Protein AF-A0A1J5DJS4-F1 (afdb_monomer_lite)

Sequence (224 aa):
MLKGFVFFIGISRRSFVLLVGFVFFFASNSSPTQAGFGLRKETAKSLHEYWAGMLSRAVWVLQDRQDTQEFDDLARELVRFRRQESELDRTSIRDGDQVEMRNGIDHCREEMEKRSSAILVAISEVHYVGYQIATANFPGRDKATGYRLMKLAAQLAWLWKRNEIDAQRAYTIANYPETLIRSYWNNRLNDLIDFYHRFLYLRGEPVKIIRQIAPATGADSPSR

pLDDT: mean 75.0, std 21.5, range [28.59, 97.62]

Structure (mmCIF, N/CA/C/O backbone):
data_AF-A0A1J5DJS4-F1
#
_entry.id   AF-A0A1J5DJS4-F1
#
loop_
_atom_site.group_PDB
_atom_site.id
_atom_site.type_symbol
_atom_site.label_atom_id
_atom_site.label_alt_id
_atom_site.label_comp_id
_atom_site.label_asym_id
_atom_site.label_entity_id
_atom_site.label_seq_id
_atom_site.pdbx_PDB_ins_code
_atom_site.Cartn_x
_atom_site.Cartn_y
_atom_site.Cartn_z
_atom_site.occupancy
_atom_site.B_iso_or_equiv
_atom_site.auth_seq_id
_atom_site.auth_comp_id
_atom_site.auth_asym_id
_atom_site.auth_atom_id
_atom_site.pdbx_PDB_model_num
ATOM 1 N N . MET A 1 1 ? 10.747 34.124 18.439 1.00 32.06 1 MET A N 1
ATOM 2 C CA . MET A 1 1 ? 9.753 33.234 19.078 1.00 32.06 1 MET A CA 1
ATOM 3 C C . MET A 1 1 ? 8.495 33.216 18.220 1.00 32.06 1 MET A C 1
ATOM 5 O O . MET A 1 1 ? 7.694 34.134 18.321 1.00 32.06 1 MET A O 1
ATOM 9 N N . LEU A 1 2 ? 8.353 32.234 17.327 1.00 28.59 2 LEU A N 1
ATOM 10 C CA . LEU A 1 2 ? 7.154 32.086 16.497 1.00 28.59 2 LEU A CA 1
ATOM 11 C C . LEU A 1 2 ? 6.178 31.163 17.246 1.00 28.59 2 LEU A C 1
ATOM 13 O O . LEU A 1 2 ? 6.427 29.966 17.361 1.00 28.59 2 LEU A O 1
ATOM 17 N N . LYS A 1 3 ? 5.116 31.732 17.827 1.00 33.66 3 LYS A N 1
ATOM 18 C CA . LYS A 1 3 ? 3.987 30.963 18.369 1.00 33.66 3 LYS A CA 1
ATOM 19 C C . LYS A 1 3 ? 3.098 30.533 17.203 1.00 33.66 3 LYS A C 1
ATOM 21 O O . LYS A 1 3 ? 2.778 31.345 16.339 1.00 33.66 3 LYS A O 1
ATOM 26 N N . GLY A 1 4 ? 2.754 29.248 17.185 1.00 33.88 4 GLY A N 1
ATOM 27 C CA . GLY A 1 4 ? 1.968 28.616 16.136 1.00 33.88 4 GLY A CA 1
ATOM 28 C C . GLY A 1 4 ? 0.559 29.189 15.997 1.00 33.88 4 GLY A C 1
ATOM 29 O O . GLY A 1 4 ? -0.096 29.532 16.979 1.00 33.88 4 GLY A O 1
ATOM 30 N N . PHE A 1 5 ? 0.096 29.223 14.753 1.00 31.03 5 PHE A N 1
ATOM 31 C CA . PHE A 1 5 ? -1.305 29.372 14.391 1.00 31.03 5 PHE A CA 1
ATOM 32 C C . PHE A 1 5 ? -1.703 28.110 13.622 1.00 31.03 5 PHE A C 1
ATOM 34 O O . PHE A 1 5 ? -1.395 27.964 12.442 1.00 31.03 5 PHE A O 1
ATOM 41 N N . VAL A 1 6 ? -2.344 27.162 14.307 1.00 35.12 6 VAL A N 1
ATOM 42 C CA . VAL A 1 6 ? -3.031 26.043 13.654 1.00 35.12 6 VAL A CA 1
ATOM 43 C C . VAL A 1 6 ? -4.451 26.518 13.366 1.00 35.12 6 VAL A C 1
ATOM 45 O O . VAL A 1 6 ? -5.266 26.660 14.274 1.00 35.12 6 VAL A O 1
ATOM 48 N N . PHE A 1 7 ? -4.729 26.812 12.097 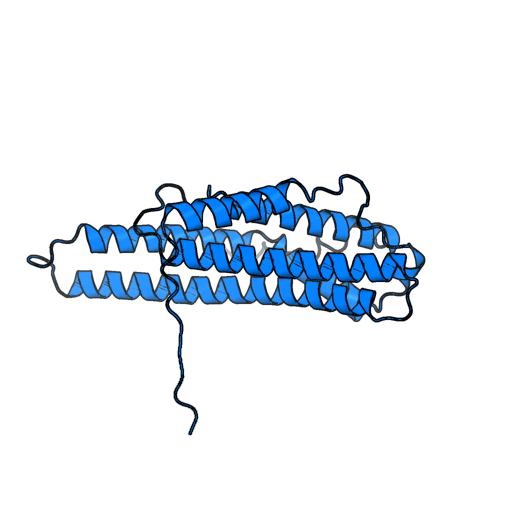1.00 32.31 7 PHE A N 1
ATOM 49 C CA . PHE A 1 7 ? -6.075 27.110 11.617 1.00 32.31 7 PHE A CA 1
ATOM 50 C C . PHE A 1 7 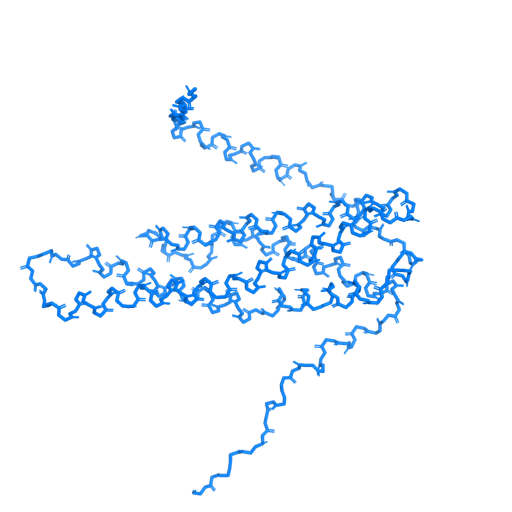? -6.929 25.835 11.668 1.00 32.31 7 PHE A C 1
ATOM 52 O O . PHE A 1 7 ? -6.761 24.926 10.857 1.00 32.31 7 PHE A O 1
ATOM 59 N N . PHE A 1 8 ? -7.880 25.782 12.600 1.00 36.12 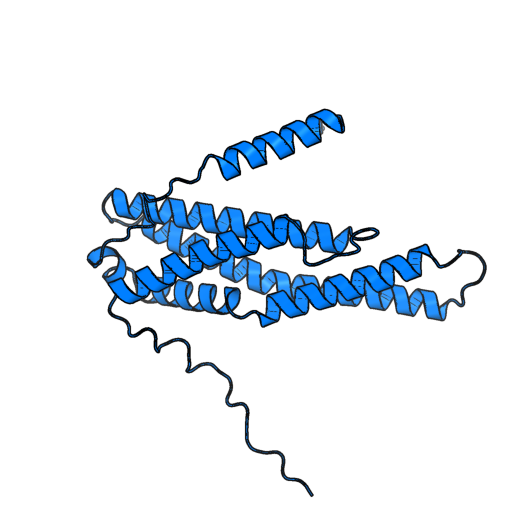8 PHE A N 1
ATOM 60 C CA . PHE A 1 8 ? -9.018 24.869 12.521 1.00 36.12 8 PHE A CA 1
ATOM 61 C C . PHE A 1 8 ? -9.988 25.405 11.464 1.00 36.12 8 PHE A C 1
ATOM 63 O O . PHE A 1 8 ? -10.851 26.229 11.758 1.00 36.12 8 PHE A O 1
ATOM 70 N N . ILE A 1 9 ? -9.848 24.966 10.211 1.00 41.34 9 ILE A N 1
ATOM 71 C CA . ILE A 1 9 ? -10.885 25.219 9.207 1.00 41.34 9 ILE A CA 1
ATOM 72 C C . ILE A 1 9 ? -12.043 24.264 9.504 1.00 41.34 9 ILE A C 1
ATOM 74 O O . ILE A 1 9 ? -11.960 23.059 9.266 1.00 41.34 9 ILE A O 1
ATOM 78 N N . GLY A 1 10 ? -13.131 24.821 10.036 1.00 37.59 10 GLY A N 1
ATOM 79 C CA . GLY A 1 10 ? -14.427 24.162 10.150 1.00 37.59 10 GLY A CA 1
ATOM 80 C C . GLY A 1 10 ? -15.011 23.902 8.765 1.00 37.59 10 GLY A C 1
ATOM 81 O O . GLY A 1 10 ? -15.796 24.690 8.245 1.00 37.59 10 GLY A O 1
ATOM 82 N N . ILE A 1 11 ? -14.613 22.794 8.143 1.00 46.47 11 ILE A N 1
ATOM 83 C CA . ILE A 1 11 ? -15.225 22.325 6.902 1.00 46.47 11 ILE A CA 1
ATOM 84 C C . ILE A 1 11 ? -16.618 21.800 7.263 1.00 46.47 11 ILE A C 1
ATOM 86 O O . ILE A 1 11 ? -16.759 20.808 7.976 1.00 46.47 11 ILE A O 1
ATOM 90 N N . SER A 1 12 ? -17.662 22.480 6.784 1.00 51.25 12 SER A N 1
ATOM 91 C CA . SER A 1 12 ? -19.042 22.027 6.969 1.00 51.25 12 SER A CA 1
ATOM 92 C C . SER A 1 12 ? -19.225 20.605 6.416 1.00 51.25 12 SER A C 1
ATOM 94 O O . SER A 1 12 ? -18.580 20.222 5.437 1.00 51.25 12 SER A O 1
ATOM 96 N N . ARG A 1 13 ? -20.144 19.816 6.990 1.00 49.22 13 ARG A N 1
ATOM 97 C CA . ARG A 1 13 ? -20.436 18.438 6.537 1.00 49.22 13 ARG A CA 1
ATOM 98 C C . ARG A 1 13 ? -20.733 18.376 5.025 1.00 49.22 13 ARG A C 1
ATOM 100 O O . ARG A 1 13 ? -20.356 17.415 4.366 1.00 49.22 13 ARG A O 1
ATOM 107 N N . ARG A 1 14 ? -21.328 19.437 4.461 1.00 44.25 14 ARG A N 1
ATOM 108 C CA . ARG A 1 14 ? -21.591 19.598 3.018 1.00 44.25 14 ARG A CA 1
ATOM 109 C C . ARG A 1 14 ? -20.325 19.899 2.210 1.00 44.25 14 ARG A C 1
ATOM 111 O O . ARG A 1 14 ? -20.141 19.323 1.145 1.00 44.25 14 ARG A O 1
ATOM 118 N N . SER A 1 15 ? -19.431 20.737 2.730 1.00 45.38 15 SER A N 1
ATOM 119 C CA . SER A 1 15 ? -18.134 21.042 2.109 1.00 45.38 15 SER A CA 1
ATOM 120 C C . SER A 1 15 ? -17.192 19.834 2.121 1.00 45.38 15 SER A C 1
ATOM 122 O O . SER A 1 15 ? -16.445 19.643 1.169 1.00 45.38 15 SER A O 1
ATOM 124 N N . PHE A 1 16 ? -17.266 18.979 3.148 1.00 56.00 16 PHE A N 1
ATOM 125 C CA . PHE A 1 16 ? -16.517 17.721 3.201 1.00 56.00 16 PHE A CA 1
ATOM 126 C C . PHE A 1 16 ? -17.056 16.702 2.191 1.00 56.00 16 PHE A C 1
ATOM 128 O O . PHE A 1 16 ? -16.272 16.088 1.481 1.00 56.00 16 PHE A O 1
ATOM 135 N N . VAL A 1 17 ? -18.381 16.565 2.061 1.00 51.91 17 VAL A N 1
ATOM 136 C CA . VAL A 1 17 ? -18.997 15.696 1.040 1.00 51.91 17 VAL A CA 1
ATOM 137 C C . VAL A 1 17 ? -18.686 16.187 -0.374 1.00 51.91 17 VAL A C 1
ATOM 139 O O . VAL A 1 17 ? -18.397 15.369 -1.239 1.00 51.91 17 VAL A O 1
ATOM 142 N N . LEU A 1 18 ? -18.670 17.503 -0.608 1.00 47.94 18 LEU A N 1
ATOM 143 C CA . LEU A 1 18 ? -18.247 18.072 -1.889 1.00 47.94 18 LEU A CA 1
ATOM 144 C C . LEU A 1 18 ? -16.756 17.852 -2.151 1.00 47.94 18 LEU A C 1
ATOM 146 O O . LEU A 1 18 ? -16.403 17.499 -3.265 1.00 47.94 18 LEU A O 1
ATOM 150 N N . LEU A 1 19 ? -15.888 17.987 -1.145 1.00 52.19 19 LEU A N 1
ATOM 151 C CA . LEU A 1 19 ? -14.455 17.717 -1.285 1.00 52.19 19 LEU A CA 1
ATOM 152 C C . LEU A 1 19 ? -14.189 16.231 -1.569 1.00 52.19 19 LEU A C 1
ATOM 154 O O . LEU A 1 19 ? -13.441 15.900 -2.480 1.00 52.19 19 LEU A O 1
ATOM 158 N N . VAL A 1 20 ? -14.839 15.335 -0.825 1.00 53.84 20 VAL A N 1
ATOM 159 C CA . VAL A 1 20 ? -14.753 13.883 -1.018 1.00 53.84 20 VAL A CA 1
ATOM 160 C C . VAL A 1 20 ? -15.331 13.496 -2.379 1.00 53.84 20 VAL A C 1
ATOM 162 O O . VAL A 1 20 ? -14.684 12.768 -3.123 1.00 53.84 20 VAL A O 1
ATOM 165 N N . GLY A 1 21 ? -16.483 14.051 -2.762 1.00 44.47 21 GLY A N 1
ATOM 166 C CA . GLY A 1 21 ? -17.091 13.867 -4.079 1.00 44.47 21 GLY A CA 1
ATOM 167 C C . GLY A 1 21 ? -16.235 14.415 -5.223 1.00 44.47 21 GLY A C 1
ATOM 168 O O . GLY A 1 21 ? -16.148 13.782 -6.266 1.00 44.47 21 GLY A O 1
ATOM 169 N N . PHE A 1 22 ? -15.538 15.535 -5.022 1.00 50.28 22 PHE A N 1
ATOM 170 C CA . PHE A 1 22 ? -14.624 16.130 -6.000 1.00 50.28 22 PHE A CA 1
ATOM 171 C C . PHE A 1 22 ? -13.334 15.309 -6.148 1.00 50.28 22 PHE A C 1
ATOM 173 O O . PHE A 1 22 ? -12.879 15.073 -7.265 1.00 50.28 22 PHE A O 1
ATOM 180 N N . VAL A 1 23 ? -12.786 14.785 -5.045 1.00 54.06 23 VAL A N 1
ATOM 181 C CA . VAL A 1 23 ? -11.665 13.829 -5.067 1.00 54.06 23 VAL A CA 1
ATOM 182 C C . VAL A 1 23 ? -12.083 12.517 -5.737 1.00 54.06 23 VAL A C 1
ATOM 184 O O . VAL A 1 23 ? -11.328 12.003 -6.559 1.00 54.06 23 VAL A O 1
ATOM 187 N N . PHE A 1 24 ? -13.294 12.008 -5.474 1.00 50.44 24 PHE A N 1
ATOM 188 C CA . PHE A 1 24 ? -13.831 10.832 -6.165 1.00 50.44 24 PHE A CA 1
ATOM 189 C C . PHE A 1 24 ? -14.062 11.092 -7.651 1.00 50.44 24 PHE A C 1
ATOM 191 O O . PHE A 1 24 ? -13.652 10.264 -8.452 1.00 50.44 24 PHE A O 1
ATOM 198 N N . PHE A 1 25 ? -14.615 12.247 -8.029 1.00 45.53 25 PHE A N 1
ATOM 199 C CA . PHE A 1 25 ? -14.839 12.630 -9.423 1.00 45.53 25 PHE A CA 1
ATOM 200 C C . PHE A 1 25 ? -13.525 12.739 -10.210 1.00 45.53 25 PHE A C 1
ATOM 202 O O . PHE A 1 25 ? -13.447 12.275 -11.345 1.00 45.53 25 PHE A O 1
ATOM 209 N N . PHE A 1 26 ? -12.458 13.276 -9.609 1.00 45.03 26 PHE A N 1
ATOM 210 C CA . PHE A 1 26 ? -11.126 13.281 -10.226 1.00 45.03 26 PHE A CA 1
ATOM 211 C C . PHE A 1 26 ? -10.445 11.905 -10.201 1.00 45.03 26 PHE A C 1
ATOM 213 O O . PHE A 1 26 ? -9.701 11.581 -11.127 1.00 45.03 26 PHE A O 1
ATOM 220 N N . ALA A 1 27 ? -10.708 11.064 -9.198 1.00 46.16 27 ALA A N 1
ATOM 221 C CA . ALA A 1 27 ? -10.215 9.687 -9.155 1.00 46.16 27 ALA A CA 1
ATOM 222 C C . ALA A 1 27 ? -10.938 8.764 -10.156 1.00 46.16 27 ALA A C 1
ATOM 224 O O . ALA A 1 27 ? -10.322 7.822 -10.651 1.00 46.16 27 ALA A O 1
ATOM 225 N N . SER A 1 28 ? -12.203 9.047 -10.486 1.00 40.34 28 SER A N 1
ATOM 226 C CA . SER A 1 28 ? -13.007 8.306 -11.464 1.00 40.34 28 SER A CA 1
ATOM 227 C C . SER A 1 28 ? -12.851 8.825 -12.899 1.00 40.34 28 SER A C 1
ATOM 229 O O . SER A 1 28 ? -12.927 8.031 -13.830 1.00 40.34 28 SER A O 1
ATOM 231 N N . ASN A 1 29 ? -12.564 10.120 -13.096 1.00 34.19 29 ASN A N 1
ATOM 232 C CA . ASN A 1 29 ? -12.265 10.704 -14.417 1.00 34.19 29 ASN A CA 1
ATOM 233 C C . ASN A 1 29 ? -10.772 10.732 -14.772 1.00 34.19 29 ASN A C 1
ATOM 235 O O . ASN A 1 29 ? -10.396 11.208 -15.840 1.00 34.19 29 ASN A O 1
ATOM 239 N N . SER A 1 30 ? -9.907 10.176 -13.923 1.00 36.53 30 SER A N 1
ATOM 240 C CA . SER A 1 30 ? -8.534 9.823 -14.298 1.00 36.53 30 SER A CA 1
ATOM 241 C C . SER A 1 30 ? -8.395 8.317 -14.502 1.00 36.53 30 SER A C 1
ATOM 243 O O . SER A 1 30 ? -7.458 7.683 -14.021 1.00 36.53 30 SER A O 1
ATOM 245 N N . SER A 1 31 ? -9.321 7.756 -15.277 1.00 37.88 31 SER A N 1
ATOM 246 C CA . SER A 1 31 ? -9.070 6.542 -16.044 1.00 37.88 31 SER A CA 1
ATOM 247 C C . SER A 1 31 ? -8.434 6.945 -17.377 1.00 37.88 31 SER A C 1
ATOM 249 O O . SER A 1 31 ? -9.160 7.161 -18.346 1.00 37.88 31 SER A O 1
ATOM 251 N N . PRO A 1 32 ? -7.094 7.027 -17.512 1.00 37.88 32 PRO A N 1
ATOM 252 C CA . PRO A 1 32 ? -6.496 6.756 -18.801 1.00 37.88 32 PRO A CA 1
ATOM 253 C C . PRO A 1 32 ? -6.659 5.253 -19.030 1.00 37.88 32 PRO A C 1
ATOM 255 O O . PRO A 1 32 ? -5.731 4.469 -18.831 1.00 37.88 32 PRO A O 1
ATOM 258 N N . THR A 1 33 ? -7.852 4.822 -19.430 1.00 41.34 33 THR A N 1
ATOM 259 C CA . THR A 1 33 ? -7.977 3.557 -20.141 1.00 41.34 33 THR A CA 1
ATOM 260 C C . THR A 1 33 ? -6.997 3.620 -21.318 1.00 41.34 33 THR A C 1
ATOM 262 O O . THR A 1 33 ? -7.098 4.492 -22.173 1.00 41.34 33 THR A O 1
ATOM 265 N N . GLN A 1 34 ? -6.011 2.716 -21.309 1.00 40.62 34 GLN A N 1
ATOM 266 C CA . GLN A 1 34 ? -5.106 2.376 -22.420 1.00 40.62 34 GLN A CA 1
ATOM 267 C C . GLN A 1 34 ? -3.882 3.251 -22.740 1.00 40.62 34 GLN A C 1
ATOM 269 O O . GLN A 1 34 ? -3.182 2.953 -23.705 1.00 40.62 34 GLN A O 1
ATOM 274 N N . ALA A 1 35 ? -3.458 4.181 -21.884 1.00 42.91 35 ALA A N 1
ATOM 275 C CA . ALA A 1 35 ? -2.025 4.508 -21.833 1.00 42.91 35 ALA A CA 1
ATOM 276 C C . ALA A 1 35 ? -1.364 3.577 -20.808 1.00 42.91 35 ALA A C 1
ATOM 278 O O . ALA A 1 35 ? -0.955 4.032 -19.745 1.00 42.91 35 ALA A O 1
ATOM 279 N N . GLY A 1 36 ? -1.354 2.264 -21.071 1.00 50.66 36 GLY A N 1
ATOM 280 C CA . GLY A 1 36 ? -0.918 1.247 -20.107 1.00 50.66 36 GLY A CA 1
ATOM 281 C C . GLY A 1 36 ? 0.474 1.525 -19.533 1.00 50.66 36 GLY A C 1
ATOM 282 O O . GLY A 1 36 ? 1.283 2.197 -20.177 1.00 50.66 36 GLY A O 1
ATOM 283 N N . PHE A 1 37 ? 0.755 1.011 -18.328 1.00 62.25 37 PHE A N 1
ATOM 284 C CA . PHE A 1 37 ? 2.124 0.865 -17.828 1.00 62.25 37 PHE A CA 1
ATOM 285 C C . PHE A 1 37 ? 2.946 0.138 -18.899 1.00 62.25 37 PHE A C 1
ATOM 287 O O . PHE A 1 37 ? 2.854 -1.078 -19.062 1.00 62.25 37 PHE A O 1
ATOM 294 N N . GLY A 1 38 ? 3.644 0.914 -19.717 1.00 69.31 38 GLY A N 1
ATOM 295 C CA . GLY A 1 38 ? 4.309 0.449 -20.917 1.00 69.31 38 GLY A CA 1
ATOM 296 C C . GLY A 1 38 ? 5.787 0.605 -20.688 1.00 69.31 38 GLY A C 1
ATOM 297 O O . GLY A 1 38 ? 6.343 1.640 -21.049 1.00 69.31 38 GLY A O 1
ATOM 298 N N . LEU A 1 39 ? 6.372 -0.405 -20.056 1.00 82.44 39 LEU A N 1
ATOM 299 C CA . LEU A 1 39 ? 7.811 -0.529 -19.930 1.00 82.44 39 LEU A CA 1
ATOM 300 C C . LEU A 1 39 ? 8.344 -1.209 -21.191 1.00 82.44 39 LEU A C 1
ATOM 302 O O . LEU A 1 39 ? 7.748 -2.171 -21.679 1.00 82.44 39 LEU A O 1
ATOM 306 N N . ARG A 1 40 ? 9.452 -0.724 -21.741 1.00 86.31 40 ARG A N 1
ATOM 307 C CA . ARG A 1 40 ? 10.142 -1.448 -22.810 1.00 86.31 40 ARG A CA 1
ATOM 308 C C . ARG A 1 40 ? 10.835 -2.699 -22.295 1.00 86.31 40 ARG A C 1
ATOM 310 O O . ARG A 1 40 ? 11.259 -2.768 -21.141 1.00 86.31 40 ARG A O 1
ATOM 317 N N . LYS A 1 41 ? 11.003 -3.666 -23.199 1.00 88.94 41 LYS A N 1
ATOM 318 C CA . LYS A 1 41 ? 11.699 -4.927 -22.934 1.00 88.94 41 LYS A CA 1
ATOM 319 C C . LYS A 1 41 ? 13.132 -4.684 -22.471 1.00 88.94 41 LYS A C 1
ATOM 321 O O . LYS A 1 41 ? 13.579 -5.286 -21.500 1.00 88.94 41 LYS A O 1
ATOM 326 N N . GLU A 1 42 ? 13.824 -3.768 -23.137 1.00 87.94 42 GLU A N 1
ATOM 327 C CA . GLU A 1 42 ? 15.206 -3.398 -22.840 1.00 87.94 42 GLU A CA 1
ATOM 328 C C . GLU A 1 42 ? 15.302 -2.803 -21.437 1.00 87.94 42 GLU A C 1
ATOM 330 O O . GLU A 1 42 ? 16.141 -3.236 -20.655 1.00 87.94 42 GLU A O 1
ATOM 335 N N . THR A 1 43 ? 14.387 -1.897 -21.078 1.00 88.25 43 THR A N 1
ATOM 336 C CA . THR A 1 43 ? 14.336 -1.309 -19.735 1.00 88.25 43 THR A CA 1
ATOM 337 C C . THR A 1 43 ? 14.080 -2.365 -18.670 1.00 88.25 43 THR A C 1
ATOM 339 O O . THR A 1 43 ? 14.822 -2.425 -17.694 1.00 88.25 43 THR A O 1
ATOM 342 N N . ALA A 1 44 ? 13.090 -3.237 -18.881 1.00 88.25 44 ALA A N 1
ATOM 343 C CA . ALA A 1 44 ? 12.776 -4.318 -17.953 1.00 88.25 44 ALA A CA 1
ATOM 344 C C . ALA A 1 44 ? 13.995 -5.221 -17.701 1.00 88.25 44 ALA A C 1
ATOM 346 O O . ALA A 1 44 ? 14.293 -5.532 -16.550 1.00 88.25 44 ALA A O 1
ATOM 347 N N . LYS A 1 45 ? 14.728 -5.591 -18.760 1.00 88.81 45 LYS A N 1
ATOM 348 C CA . LYS A 1 45 ? 15.949 -6.411 -18.679 1.00 88.81 45 LYS A CA 1
ATOM 349 C C . LYS A 1 45 ? 17.139 -5.681 -18.061 1.00 88.81 45 LYS A C 1
ATOM 351 O O . LYS A 1 45 ? 17.914 -6.296 -17.343 1.00 88.81 45 LYS A O 1
ATOM 356 N N . SER A 1 46 ? 17.280 -4.389 -18.339 1.00 88.44 46 SER A N 1
ATOM 357 C CA . SER A 1 46 ? 18.377 -3.561 -17.825 1.00 88.44 46 SER A CA 1
ATOM 358 C C . SER A 1 46 ? 18.181 -3.105 -16.379 1.00 88.44 46 SER A C 1
ATOM 360 O O . SER A 1 46 ? 19.121 -2.598 -15.770 1.00 88.44 46 SER A O 1
ATOM 362 N N . LEU A 1 47 ? 16.975 -3.258 -15.818 1.00 90.56 47 LEU A N 1
ATOM 363 C CA . LEU A 1 47 ? 16.753 -2.981 -14.406 1.00 90.56 47 LEU A CA 1
ATOM 364 C C . LEU A 1 47 ? 17.578 -3.970 -13.576 1.00 90.56 47 LEU A C 1
ATOM 366 O O . LEU A 1 47 ? 17.447 -5.187 -13.735 1.00 90.56 47 LEU A O 1
ATOM 370 N N . HIS A 1 48 ? 18.421 -3.422 -12.702 1.00 90.56 48 HIS A N 1
ATOM 371 C CA . HIS A 1 48 ? 19.321 -4.191 -11.850 1.00 90.56 48 HIS A CA 1
ATOM 372 C C . HIS A 1 48 ? 18.560 -5.267 -11.058 1.00 90.56 48 HIS A C 1
ATOM 374 O O . HIS A 1 48 ? 17.467 -5.008 -10.548 1.00 90.56 48 HIS A O 1
ATOM 380 N N . GLU A 1 49 ? 19.156 -6.454 -10.919 1.00 88.38 49 GLU A N 1
ATOM 381 C CA . GLU A 1 49 ? 18.528 -7.629 -10.294 1.00 88.38 49 GLU A CA 1
ATOM 382 C C . GLU A 1 49 ? 18.024 -7.349 -8.878 1.00 88.38 49 GLU A C 1
ATOM 384 O O . GLU A 1 49 ? 16.918 -7.747 -8.536 1.00 88.38 49 GLU A O 1
ATOM 389 N N . TYR A 1 50 ? 18.779 -6.577 -8.093 1.00 91.19 50 TYR A N 1
ATOM 390 C CA . TYR A 1 50 ? 18.338 -6.084 -6.783 1.00 91.19 50 TYR A CA 1
ATOM 391 C C . TYR A 1 50 ? 16.951 -5.410 -6.820 1.00 91.19 50 TYR A C 1
ATOM 393 O O . TYR A 1 50 ? 16.077 -5.753 -6.028 1.00 91.19 50 TYR A O 1
ATOM 401 N N . TRP A 1 51 ? 16.715 -4.486 -7.760 1.00 93.88 51 TRP A N 1
ATOM 402 C CA . TRP A 1 51 ? 15.438 -3.768 -7.867 1.00 93.88 51 TRP A CA 1
ATOM 403 C C . TRP A 1 51 ? 14.323 -4.656 -8.419 1.00 93.88 51 TRP A C 1
ATOM 405 O O . TRP A 1 51 ? 13.175 -4.533 -7.996 1.00 93.88 51 TRP A O 1
ATOM 415 N N . ALA A 1 52 ? 14.657 -5.570 -9.333 1.00 90.25 52 ALA A N 1
ATOM 416 C CA . ALA A 1 52 ? 13.713 -6.571 -9.818 1.00 90.25 52 ALA A CA 1
ATOM 417 C C . ALA A 1 52 ? 13.270 -7.514 -8.684 1.00 90.25 52 ALA A C 1
ATOM 419 O O . ALA A 1 52 ? 12.075 -7.710 -8.488 1.00 90.25 52 ALA A O 1
ATOM 420 N N . GLY A 1 53 ? 14.211 -8.024 -7.884 1.00 89.88 53 GLY A N 1
ATOM 421 C CA . GLY A 1 53 ? 13.932 -8.876 -6.727 1.00 89.88 53 GLY A CA 1
ATOM 422 C C . GLY A 1 53 ? 13.142 -8.156 -5.633 1.00 89.88 53 GLY A C 1
ATOM 423 O O . GLY A 1 53 ? 12.213 -8.733 -5.068 1.00 89.88 53 GLY A O 1
ATOM 424 N N . MET A 1 54 ? 13.445 -6.878 -5.383 1.00 93.38 54 MET A N 1
ATOM 425 C CA . MET A 1 54 ? 12.669 -6.033 -4.473 1.00 93.38 54 MET A CA 1
ATOM 426 C C . MET A 1 54 ? 11.210 -5.903 -4.931 1.00 93.38 54 MET A C 1
ATOM 428 O O . MET A 1 54 ? 10.307 -6.111 -4.126 1.00 93.38 54 MET A O 1
ATOM 432 N N . LEU A 1 55 ? 10.970 -5.640 -6.223 1.00 94.25 55 LEU A N 1
ATOM 433 C CA . LEU A 1 55 ? 9.614 -5.594 -6.776 1.00 94.25 55 LEU A CA 1
ATOM 434 C C . LEU A 1 55 ? 8.891 -6.937 -6.615 1.00 94.25 55 LEU A C 1
ATOM 436 O O . LEU A 1 55 ? 7.746 -6.957 -6.171 1.00 94.25 55 LEU A O 1
ATOM 440 N N . SER A 1 56 ? 9.557 -8.047 -6.943 1.00 92.62 56 SER A N 1
ATOM 441 C CA . SER A 1 56 ? 8.979 -9.390 -6.830 1.00 92.62 56 SER A CA 1
ATOM 442 C C . SER A 1 56 ? 8.570 -9.724 -5.397 1.00 92.62 56 SER A C 1
ATOM 444 O O . SER A 1 56 ? 7.456 -10.195 -5.177 1.00 92.62 56 SER A O 1
ATOM 446 N N . ARG A 1 57 ? 9.432 -9.439 -4.412 1.00 91.56 57 ARG A N 1
ATOM 447 C CA . ARG A 1 57 ? 9.126 -9.657 -2.991 1.00 91.56 57 ARG A CA 1
ATOM 448 C C . ARG A 1 57 ? 7.984 -8.762 -2.515 1.00 91.56 57 ARG A C 1
ATOM 450 O O . ARG A 1 57 ? 7.076 -9.253 -1.856 1.00 91.56 57 ARG A O 1
ATOM 457 N N . ALA A 1 58 ? 8.011 -7.477 -2.859 1.00 94.00 58 ALA A N 1
ATOM 458 C CA . ALA A 1 58 ? 6.974 -6.540 -2.451 1.00 94.00 58 ALA A CA 1
ATOM 459 C C . ALA A 1 58 ? 5.596 -6.937 -3.000 1.00 94.00 58 ALA A C 1
ATOM 461 O O . ALA A 1 58 ? 4.617 -6.967 -2.260 1.00 94.00 58 ALA A O 1
ATOM 462 N N . VAL A 1 59 ? 5.518 -7.295 -4.286 1.00 93.88 59 VAL A N 1
ATOM 463 C CA . VAL A 1 59 ? 4.264 -7.760 -4.895 1.00 93.88 59 VAL A CA 1
ATOM 464 C C . VAL A 1 59 ? 3.825 -9.090 -4.293 1.00 93.88 59 VAL A C 1
ATOM 466 O O . VAL A 1 59 ? 2.633 -9.268 -4.078 1.00 93.88 59 VAL A O 1
ATOM 469 N N . TRP A 1 60 ? 4.757 -9.989 -3.965 1.00 91.06 60 TRP A N 1
ATOM 470 C CA . TRP A 1 60 ? 4.429 -11.230 -3.266 1.00 91.06 60 TRP A CA 1
ATOM 471 C C . TRP A 1 60 ? 3.784 -10.966 -1.903 1.00 91.06 60 TRP A C 1
ATOM 473 O O . TRP A 1 60 ? 2.706 -11.489 -1.670 1.00 91.06 60 TRP A O 1
ATOM 483 N N . VAL A 1 61 ? 4.359 -10.095 -1.065 1.00 90.62 61 VAL A N 1
ATOM 484 C CA . VAL A 1 61 ? 3.769 -9.714 0.236 1.00 90.62 61 VAL A CA 1
ATOM 485 C C . VAL A 1 61 ? 2.386 -9.084 0.063 1.00 90.62 61 VAL A C 1
ATOM 487 O O . VAL A 1 61 ? 1.463 -9.393 0.801 1.00 90.62 61 VAL A O 1
ATOM 490 N N . LEU A 1 62 ? 2.214 -8.206 -0.928 1.00 91.56 62 LEU A N 1
ATOM 491 C CA . LEU A 1 62 ? 0.929 -7.535 -1.157 1.00 91.56 62 LEU A CA 1
ATOM 492 C C . LEU A 1 62 ? -0.133 -8.455 -1.776 1.00 91.56 62 LEU A C 1
ATOM 494 O O . LEU A 1 62 ? -1.327 -8.188 -1.648 1.00 91.56 62 LEU A O 1
ATOM 498 N N . GLN A 1 63 ? 0.290 -9.502 -2.484 1.00 88.50 63 GLN A N 1
ATOM 499 C CA . GLN A 1 63 ? -0.587 -10.518 -3.057 1.00 88.50 63 GLN A CA 1
ATOM 500 C C . GLN A 1 63 ? -0.907 -11.626 -2.052 1.00 88.50 63 GLN A C 1
ATOM 502 O O . GLN A 1 63 ? -1.997 -12.203 -2.125 1.00 88.50 63 GLN A O 1
ATOM 507 N N . ASP A 1 64 ? 0.029 -11.928 -1.151 1.00 79.06 64 ASP A N 1
ATOM 508 C CA . ASP A 1 64 ? -0.170 -12.850 -0.049 1.00 79.06 64 ASP A CA 1
ATOM 509 C C . ASP A 1 64 ? -1.230 -12.264 0.879 1.00 79.06 64 ASP A C 1
ATOM 511 O O . ASP A 1 64 ? -1.029 -11.300 1.618 1.00 79.06 64 ASP A O 1
ATOM 515 N N . ARG A 1 65 ? -2.438 -12.812 0.759 1.00 75.50 65 ARG A N 1
ATOM 516 C CA . ARG A 1 65 ? -3.611 -12.255 1.424 1.00 75.50 65 ARG A CA 1
ATOM 517 C C . ARG A 1 65 ? -3.556 -12.438 2.932 1.00 75.50 65 ARG A C 1
ATOM 519 O O . ARG A 1 65 ? -4.397 -11.841 3.596 1.00 75.50 65 ARG A O 1
ATOM 526 N N . GLN A 1 66 ? -2.602 -13.206 3.461 1.00 86.69 66 GLN A N 1
ATOM 527 C CA . GLN A 1 66 ? -2.516 -13.517 4.879 1.00 86.69 66 GLN A CA 1
ATOM 528 C C . GLN A 1 66 ? -2.481 -12.252 5.747 1.00 86.69 66 GLN A C 1
ATOM 530 O O . GLN A 1 66 ? -3.408 -12.048 6.524 1.00 86.69 66 GLN A O 1
ATOM 535 N N . ASP A 1 67 ? -1.516 -11.348 5.554 1.00 85.25 67 ASP A N 1
ATOM 536 C CA . ASP A 1 67 ? -1.423 -10.123 6.369 1.00 85.25 67 ASP A CA 1
ATOM 537 C C . ASP A 1 67 ? -2.672 -9.241 6.217 1.00 85.25 67 ASP A C 1
ATOM 539 O O . ASP A 1 67 ? -3.171 -8.667 7.186 1.00 85.25 67 ASP A O 1
ATOM 543 N N . THR A 1 68 ? -3.224 -9.151 5.001 1.00 85.81 68 THR A N 1
ATOM 544 C CA . THR A 1 68 ? -4.440 -8.362 4.752 1.00 85.81 68 THR A CA 1
ATOM 545 C C . THR A 1 68 ? -5.695 -8.971 5.370 1.00 85.81 68 THR A C 1
ATOM 547 O O . THR A 1 68 ? -6.618 -8.224 5.697 1.00 85.81 68 THR A O 1
ATOM 550 N N . GLN A 1 69 ? -5.742 -10.297 5.499 1.00 88.56 69 GLN A N 1
ATOM 551 C CA . GLN A 1 69 ? -6.854 -11.049 6.065 1.00 88.56 69 GLN A CA 1
ATOM 552 C C . GLN A 1 69 ? -6.776 -11.055 7.588 1.00 88.56 69 GLN A C 1
ATOM 554 O O . GLN A 1 69 ? -7.765 -10.731 8.232 1.00 88.56 69 GLN A O 1
ATOM 559 N N . GLU A 1 70 ? -5.600 -11.324 8.154 1.00 90.50 70 GLU A N 1
ATOM 560 C CA . GLU A 1 70 ? -5.361 -11.218 9.595 1.00 90.50 70 GLU A CA 1
ATOM 561 C C . GLU A 1 70 ? -5.668 -9.802 10.090 1.00 90.50 70 GLU A C 1
ATOM 563 O O . GLU A 1 70 ? -6.333 -9.626 11.108 1.00 90.50 70 GLU A O 1
ATOM 568 N N . PHE A 1 71 ? -5.280 -8.778 9.322 1.00 90.69 71 PHE A N 1
ATOM 569 C CA . PHE A 1 71 ? -5.669 -7.400 9.607 1.00 90.69 71 PHE A CA 1
ATOM 570 C C . PHE A 1 71 ? -7.194 -7.208 9.631 1.00 90.69 71 PHE A C 1
ATOM 572 O O . PHE A 1 71 ? -7.717 -6.543 10.526 1.00 90.69 71 PHE A O 1
ATOM 579 N N . ASP A 1 72 ? -7.918 -7.773 8.659 1.00 87.62 72 ASP A N 1
ATOM 580 C CA . ASP A 1 72 ? -9.379 -7.667 8.604 1.00 87.62 72 ASP A CA 1
ATOM 581 C C . ASP A 1 72 ? -10.051 -8.393 9.772 1.00 87.62 72 ASP A C 1
ATOM 583 O O . ASP A 1 72 ? -11.036 -7.894 10.321 1.00 87.62 72 ASP A O 1
ATOM 587 N N . ASP A 1 73 ? -9.528 -9.552 10.160 1.00 89.56 73 ASP A N 1
ATOM 588 C CA . ASP A 1 73 ? -10.043 -10.349 11.269 1.00 89.56 73 ASP A CA 1
ATOM 589 C C . ASP A 1 73 ? -9.844 -9.610 12.603 1.00 89.56 73 ASP A C 1
ATOM 591 O O . ASP A 1 73 ? -10.807 -9.433 13.355 1.00 89.56 73 ASP A O 1
ATOM 595 N N . LEU A 1 74 ? -8.650 -9.048 12.830 1.00 91.38 74 LEU A N 1
ATOM 596 C CA . LEU A 1 74 ? -8.354 -8.187 13.981 1.00 91.38 74 LEU A CA 1
ATOM 597 C C . LEU A 1 74 ? -9.222 -6.923 13.994 1.00 91.38 74 LEU A C 1
ATOM 599 O O . LEU A 1 74 ? -9.697 -6.501 15.047 1.00 91.38 74 LEU A O 1
ATOM 603 N N . ALA A 1 75 ? -9.486 -6.324 12.829 1.00 88.06 75 ALA A N 1
ATOM 604 C CA . ALA A 1 75 ? -10.383 -5.179 12.726 1.00 88.06 75 ALA A CA 1
ATOM 605 C C . ALA A 1 75 ? -11.819 -5.544 13.142 1.00 88.06 75 ALA A C 1
ATOM 607 O O . ALA A 1 75 ? -12.461 -4.778 13.863 1.00 88.06 75 ALA A O 1
ATOM 608 N N . ARG A 1 76 ? -12.332 -6.716 12.735 1.00 86.38 76 ARG A N 1
ATOM 609 C CA . ARG A 1 76 ? -13.659 -7.195 13.169 1.00 86.38 76 ARG A CA 1
ATOM 610 C C . ARG A 1 76 ? -13.697 -7.481 14.668 1.00 86.38 76 ARG A C 1
ATOM 612 O O . ARG A 1 76 ? -14.689 -7.158 15.323 1.00 86.38 76 ARG A O 1
ATOM 619 N N . GLU A 1 77 ? -12.630 -8.045 15.221 1.00 88.75 77 GLU A N 1
ATOM 620 C CA . GLU A 1 77 ? -12.522 -8.299 16.656 1.00 88.75 77 GLU A CA 1
ATOM 621 C C . GLU A 1 77 ? -12.447 -6.999 17.473 1.00 88.75 77 GLU A C 1
ATOM 623 O O . GLU A 1 77 ? -13.164 -6.845 18.466 1.00 88.75 77 GLU A O 1
ATOM 628 N N . LEU A 1 78 ? -11.693 -6.006 17.001 1.00 87.81 78 LEU A N 1
ATOM 629 C CA . LEU A 1 78 ? -11.653 -4.674 17.599 1.00 87.81 78 LEU A CA 1
ATOM 630 C C . LEU A 1 78 ? -13.047 -4.029 17.627 1.00 87.81 78 LEU A C 1
ATOM 632 O O . LEU A 1 78 ? -13.446 -3.466 18.647 1.00 87.81 78 LEU A O 1
ATOM 636 N N . VAL A 1 79 ? -13.816 -4.143 16.537 1.00 83.38 79 VAL A N 1
ATOM 637 C CA . VAL A 1 79 ? -15.214 -3.675 16.486 1.00 83.38 79 VAL A CA 1
ATOM 638 C C . VAL A 1 79 ? -16.075 -4.389 17.527 1.00 83.38 79 VAL A C 1
ATOM 640 O O . VAL A 1 79 ? -16.877 -3.736 18.197 1.00 83.38 79 VAL A O 1
ATOM 643 N N . ARG A 1 80 ? -15.910 -5.709 17.694 1.00 84.62 80 ARG A N 1
ATOM 644 C CA . ARG A 1 80 ? -16.631 -6.490 18.712 1.00 84.62 80 ARG A CA 1
ATOM 645 C C . ARG A 1 80 ? -16.360 -5.943 20.113 1.00 84.62 80 ARG A C 1
ATOM 647 O O . ARG A 1 80 ? -17.317 -5.629 20.818 1.00 84.62 80 ARG A O 1
ATOM 654 N N . PHE A 1 81 ? -15.092 -5.766 20.488 1.00 85.69 81 PHE A N 1
ATOM 655 C CA . PHE A 1 81 ? -14.732 -5.220 21.801 1.00 85.69 81 PHE A CA 1
ATOM 656 C C . PHE A 1 81 ? -15.260 -3.795 22.008 1.00 85.69 81 PHE A C 1
ATOM 658 O O . PHE A 1 81 ? -15.756 -3.468 23.081 1.00 85.69 81 PHE A O 1
ATOM 665 N N . ARG A 1 82 ? -15.232 -2.945 20.973 1.00 80.38 82 ARG A N 1
ATOM 666 C CA . ARG A 1 82 ? -15.775 -1.575 21.047 1.00 80.38 82 ARG A CA 1
ATOM 667 C C . ARG A 1 82 ? -17.292 -1.524 21.203 1.00 80.38 82 ARG A C 1
ATOM 669 O O . ARG A 1 82 ? -17.804 -0.602 21.833 1.00 80.38 82 ARG A O 1
ATOM 676 N N . ARG A 1 83 ? -18.022 -2.487 20.635 1.00 79.81 83 ARG A N 1
ATOM 677 C CA . ARG A 1 83 ? -19.473 -2.610 20.844 1.00 79.81 83 ARG A CA 1
ATOM 678 C C . ARG A 1 83 ? -19.793 -3.056 22.259 1.00 79.81 83 ARG A C 1
ATOM 680 O O . ARG A 1 83 ? -20.613 -2.409 22.897 1.00 79.81 83 ARG A O 1
ATOM 687 N N . GLN A 1 84 ? -19.084 -4.069 22.758 1.00 80.44 84 GLN A N 1
ATOM 688 C CA . GLN A 1 84 ? -19.182 -4.483 24.158 1.00 80.44 84 GLN A CA 1
ATOM 689 C C . GLN A 1 84 ? -18.919 -3.289 25.085 1.00 80.44 84 GLN A C 1
ATOM 691 O O . GLN A 1 84 ? -19.744 -2.996 25.938 1.00 80.44 84 GLN A O 1
ATOM 696 N N . GLU A 1 85 ? -17.858 -2.512 24.837 1.00 79.62 85 GLU A N 1
ATOM 697 C CA . GLU A 1 85 ? -17.547 -1.289 25.596 1.00 79.62 85 GLU A CA 1
ATOM 698 C C . GLU A 1 85 ? -18.692 -0.264 25.592 1.00 79.62 85 GLU A C 1
ATOM 700 O O . GLU A 1 85 ? -18.903 0.423 26.589 1.00 79.62 85 GLU A O 1
ATOM 705 N N . SER A 1 86 ? -19.427 -0.146 24.482 1.00 77.88 86 SER A N 1
ATOM 706 C CA . SER A 1 86 ? -20.540 0.799 24.343 1.00 77.88 86 SER A CA 1
ATOM 707 C C . SER A 1 86 ? -21.852 0.309 24.962 1.00 77.88 86 SER A C 1
ATOM 709 O O . SER A 1 86 ? -22.674 1.143 25.338 1.00 77.88 86 SER A O 1
ATOM 711 N N . GLU A 1 87 ? -22.088 -1.002 24.994 1.00 76.31 87 GLU A N 1
ATOM 712 C CA . GLU A 1 87 ? -23.291 -1.630 25.568 1.00 76.31 87 GLU A CA 1
ATOM 713 C C . GLU A 1 87 ? -23.191 -1.778 27.090 1.00 76.31 87 GLU A C 1
ATOM 715 O O . GLU A 1 87 ? -24.196 -1.874 27.793 1.00 76.31 87 GLU A O 1
ATOM 720 N N . LEU A 1 88 ? -21.964 -1.768 27.599 1.00 71.69 88 LEU A N 1
ATOM 721 C CA . LEU A 1 88 ? -21.640 -1.845 29.008 1.00 71.69 88 LEU A CA 1
ATOM 722 C C . LEU A 1 88 ? -22.034 -0.542 29.733 1.00 71.69 88 LEU A C 1
ATOM 724 O O . LEU A 1 88 ? -21.332 0.471 29.689 1.00 71.69 88 LEU A O 1
ATOM 728 N N . ASP A 1 89 ? -23.173 -0.579 30.432 1.00 60.38 89 ASP A N 1
ATOM 729 C CA . ASP A 1 89 ? -23.607 0.491 31.332 1.00 60.38 89 ASP A CA 1
ATOM 730 C C . ASP A 1 89 ? -22.597 0.641 32.484 1.00 60.38 89 ASP A C 1
ATOM 732 O O . ASP A 1 89 ? -22.264 -0.320 33.184 1.00 60.38 89 ASP A O 1
ATOM 736 N N . ARG A 1 90 ? -22.085 1.862 32.686 1.00 57.06 90 ARG A N 1
ATOM 737 C CA . ARG A 1 90 ? -20.913 2.176 33.534 1.00 57.06 90 ARG A CA 1
ATOM 738 C C . ARG A 1 90 ? -21.103 1.874 35.029 1.00 57.06 90 ARG A C 1
ATOM 740 O O . ARG A 1 90 ? -20.202 2.144 35.817 1.00 57.06 90 ARG A O 1
ATOM 747 N N . THR A 1 91 ? -22.259 1.356 35.429 1.00 53.19 91 THR A N 1
ATOM 748 C CA . THR A 1 91 ? -22.702 1.245 36.822 1.00 53.19 91 THR A CA 1
ATOM 749 C C . THR A 1 91 ? -22.748 -0.187 37.375 1.00 53.19 91 THR A C 1
ATOM 751 O O . THR A 1 91 ? -22.955 -0.331 38.576 1.00 53.19 91 THR A O 1
ATOM 754 N N . SER A 1 92 ? -22.528 -1.244 36.571 1.00 56.09 92 SER A N 1
ATOM 755 C CA . SER A 1 92 ? -22.733 -2.643 37.029 1.00 56.09 92 SER A CA 1
ATOM 756 C C . SER A 1 92 ? -21.636 -3.666 36.683 1.00 56.09 92 SER A C 1
ATOM 758 O O . SER A 1 92 ? -21.835 -4.869 36.846 1.00 56.09 92 SER A O 1
ATOM 760 N N . ILE A 1 93 ? -20.461 -3.224 36.236 1.00 61.03 93 ILE A N 1
ATOM 761 C CA . ILE A 1 93 ? -19.443 -4.120 35.664 1.00 61.03 93 ILE A CA 1
ATOM 762 C C . ILE A 1 93 ? -18.421 -4.528 36.726 1.00 61.03 93 ILE A C 1
ATOM 764 O O . ILE A 1 93 ? -17.954 -3.689 37.494 1.00 61.03 93 ILE A O 1
ATOM 768 N N . ARG A 1 94 ? -18.039 -5.809 36.743 1.00 70.19 94 ARG A N 1
ATOM 769 C CA . ARG A 1 94 ? -16.914 -6.303 37.546 1.00 70.19 94 ARG A CA 1
ATOM 770 C C . ARG A 1 94 ? -15.603 -5.796 36.941 1.00 70.19 94 ARG A C 1
ATOM 772 O O . ARG A 1 94 ? -15.399 -5.929 35.739 1.00 70.19 94 ARG A O 1
ATOM 779 N N . ASP A 1 95 ? -14.692 -5.282 37.765 1.00 73.81 95 ASP A N 1
ATOM 780 C CA . ASP A 1 95 ? -13.404 -4.719 37.315 1.00 73.81 95 ASP A CA 1
ATOM 781 C C . ASP A 1 95 ? -12.614 -5.654 36.373 1.00 73.81 95 ASP A C 1
ATOM 783 O O . ASP A 1 95 ? -11.933 -5.184 35.463 1.00 73.81 95 ASP A O 1
ATOM 787 N N . GLY A 1 96 ? -12.752 -6.977 36.538 1.00 77.12 96 GLY A N 1
ATOM 788 C CA . GLY A 1 96 ? -12.124 -7.983 35.673 1.00 77.12 96 GLY A CA 1
ATOM 789 C C . GLY A 1 96 ? -12.549 -7.908 34.202 1.00 77.12 96 GLY A C 1
ATOM 790 O O . GLY A 1 96 ? -11.688 -7.939 33.325 1.00 77.12 96 GLY A O 1
ATOM 791 N N . ASP A 1 97 ? -13.841 -7.714 33.925 1.00 78.56 97 ASP A N 1
ATOM 792 C CA . ASP A 1 97 ? -14.377 -7.696 32.554 1.00 78.56 97 ASP A CA 1
ATOM 793 C C . ASP A 1 97 ? -13.929 -6.426 31.805 1.00 78.56 97 ASP A C 1
ATOM 795 O O . ASP A 1 97 ? -13.659 -6.441 30.602 1.00 78.56 97 ASP A O 1
ATOM 799 N N . GLN A 1 98 ? -13.773 -5.309 32.532 1.00 78.31 98 GLN A N 1
ATOM 800 C CA . GLN A 1 98 ? -13.225 -4.072 31.968 1.00 78.31 98 GLN A CA 1
ATOM 801 C C . GLN A 1 98 ? -11.743 -4.210 31.603 1.00 78.31 98 GLN A C 1
ATOM 803 O O . GLN A 1 98 ? -11.302 -3.644 30.599 1.00 78.31 98 GLN A O 1
ATOM 808 N N . VAL A 1 99 ? -10.968 -4.932 32.418 1.00 84.00 99 VAL A N 1
ATOM 809 C CA . VAL A 1 99 ? -9.542 -5.179 32.165 1.00 84.00 99 VAL A CA 1
ATOM 810 C C . VAL A 1 99 ? -9.363 -6.104 30.964 1.00 84.00 99 VAL A C 1
ATOM 812 O O . VAL A 1 99 ? -8.570 -5.785 30.080 1.00 84.00 99 VAL A O 1
ATOM 815 N N . GLU A 1 100 ? -10.127 -7.195 30.879 1.00 85.12 100 GLU A N 1
ATOM 816 C CA . GLU A 1 100 ? -10.081 -8.118 29.738 1.00 85.12 100 GLU A CA 1
ATOM 817 C C . GLU A 1 100 ? -10.404 -7.403 28.419 1.00 85.12 100 GLU A C 1
ATOM 819 O O . GLU A 1 100 ? -9.660 -7.518 27.446 1.00 85.12 100 GLU A O 1
ATOM 824 N N . MET A 1 101 ? -11.453 -6.578 28.406 1.00 86.06 101 MET A N 1
ATOM 825 C CA . MET A 1 101 ? -11.843 -5.810 27.224 1.00 86.06 101 MET A CA 1
ATOM 826 C C . MET A 1 101 ? -10.772 -4.800 26.793 1.00 86.06 101 MET A C 1
ATOM 828 O O . MET A 1 101 ? -10.489 -4.672 25.600 1.00 86.06 101 MET A O 1
ATOM 832 N N . ARG A 1 102 ? -10.150 -4.082 27.740 1.00 85.81 102 ARG A N 1
ATOM 833 C CA . ARG A 1 102 ? -9.045 -3.158 27.427 1.00 85.81 102 ARG A CA 1
ATOM 834 C C . ARG A 1 102 ? -7.840 -3.901 26.862 1.00 85.81 102 ARG A C 1
ATOM 836 O O . ARG A 1 102 ? -7.321 -3.490 25.829 1.00 85.81 102 ARG A O 1
ATOM 843 N N . ASN A 1 103 ? -7.463 -5.020 27.479 1.00 90.88 103 ASN A N 1
ATOM 844 C CA . ASN A 1 103 ? -6.373 -5.863 26.996 1.00 90.88 103 ASN A CA 1
ATOM 845 C C . ASN A 1 103 ? -6.658 -6.390 25.583 1.00 90.88 103 ASN A C 1
ATOM 847 O O . ASN A 1 103 ? -5.771 -6.362 24.735 1.00 90.88 103 ASN A O 1
ATOM 851 N N . GLY A 1 104 ? -7.898 -6.801 25.298 1.00 91.06 104 GLY A N 1
ATOM 852 C CA . GLY A 1 104 ? -8.318 -7.230 23.962 1.00 91.06 104 GLY A CA 1
ATOM 853 C C . GLY A 1 104 ? -8.214 -6.115 22.917 1.00 91.06 104 GLY A C 1
ATOM 854 O O . GLY A 1 104 ? -7.696 -6.335 21.822 1.00 91.06 104 GLY A O 1
ATOM 855 N N . ILE A 1 105 ? -8.641 -4.895 23.260 1.00 88.94 105 ILE A N 1
ATOM 856 C CA . ILE A 1 105 ? -8.523 -3.713 22.391 1.00 88.94 105 ILE A CA 1
ATOM 857 C C . ILE A 1 105 ? -7.059 -3.384 22.087 1.00 88.94 105 ILE A C 1
ATOM 859 O O . ILE A 1 105 ? -6.724 -3.099 20.934 1.00 88.94 105 ILE A O 1
ATOM 863 N N . ASP A 1 106 ? -6.205 -3.381 23.108 1.00 90.81 106 ASP A N 1
ATOM 864 C CA . ASP A 1 106 ? -4.793 -3.032 22.958 1.00 90.81 106 ASP A CA 1
ATOM 865 C C . ASP A 1 106 ? -4.039 -4.113 22.175 1.00 90.81 106 ASP A C 1
ATOM 867 O O . ASP A 1 106 ? -3.296 -3.778 21.252 1.00 90.81 106 ASP A O 1
ATOM 871 N N . HIS A 1 107 ? -4.332 -5.392 22.429 1.00 93.88 107 HIS A N 1
ATOM 872 C CA . HIS A 1 107 ? -3.801 -6.509 21.649 1.00 93.88 107 HIS A CA 1
ATOM 873 C C . HIS A 1 107 ? -4.177 -6.407 20.164 1.00 93.88 107 HIS A C 1
ATOM 875 O O . HIS A 1 107 ? -3.302 -6.476 19.301 1.00 93.88 107 HIS A O 1
ATOM 881 N N . CYS A 1 108 ? -5.457 -6.156 19.852 1.00 91.88 108 CYS A N 1
ATOM 882 C CA . CYS A 1 108 ? -5.896 -5.989 18.464 1.00 91.88 108 CYS A CA 1
ATOM 883 C C . CYS A 1 108 ? -5.136 -4.854 17.769 1.00 91.88 108 CYS A C 1
ATOM 885 O O . CYS A 1 108 ? -4.726 -4.988 16.620 1.00 91.88 108 CYS A O 1
ATOM 887 N N . ARG A 1 109 ? -4.933 -3.725 18.458 1.00 90.00 109 ARG A N 1
ATOM 888 C CA . ARG A 1 109 ? -4.216 -2.569 17.901 1.00 90.00 109 ARG A CA 1
ATOM 889 C C . ARG A 1 109 ? -2.756 -2.877 17.609 1.00 90.00 109 ARG A C 1
ATOM 891 O O . ARG A 1 109 ? -2.282 -2.510 16.537 1.00 90.00 109 ARG A O 1
ATOM 898 N N . GLU A 1 110 ? -2.074 -3.528 18.544 1.00 92.88 110 GLU A N 1
ATOM 899 C CA . GLU A 1 110 ? -0.666 -3.888 18.396 1.00 92.88 110 GLU A CA 1
ATOM 9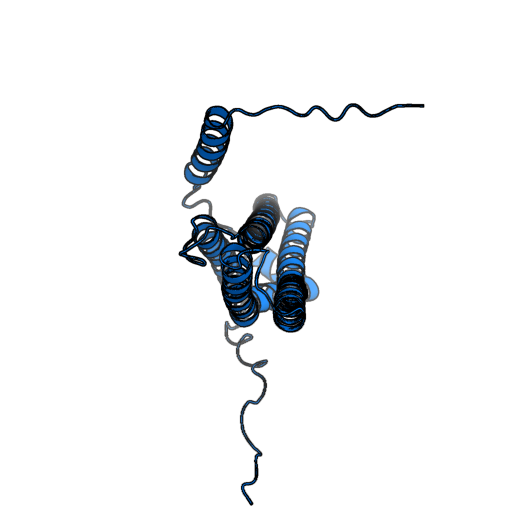00 C C . GLU A 1 110 ? -0.465 -4.850 17.217 1.00 92.88 110 GLU A C 1
ATOM 902 O O . GLU A 1 110 ? 0.383 -4.617 16.355 1.00 92.88 110 GLU A O 1
ATOM 907 N N . GLU A 1 111 ? -1.288 -5.895 17.120 1.00 94.00 111 GLU A N 1
ATOM 908 C CA . GLU A 1 111 ? -1.193 -6.857 16.020 1.00 94.00 111 GLU A CA 1
ATOM 909 C C . GLU A 1 111 ? -1.569 -6.228 14.671 1.00 94.00 111 GLU A C 1
ATOM 911 O O . GLU A 1 111 ? -0.878 -6.434 13.670 1.00 94.00 111 GLU A O 1
ATOM 916 N N . MET A 1 112 ? -2.590 -5.364 14.633 1.00 91.38 112 MET A N 1
ATOM 917 C CA . MET A 1 112 ? -2.926 -4.604 13.423 1.00 91.38 112 MET A CA 1
ATOM 918 C C . MET A 1 112 ? -1.769 -3.709 12.961 1.00 91.38 112 MET A C 1
ATOM 920 O O . MET A 1 112 ? -1.531 -3.587 11.758 1.00 91.38 112 MET A O 1
ATOM 924 N N . GLU A 1 113 ? -1.042 -3.081 13.888 1.00 91.75 113 GLU A N 1
ATOM 925 C CA . GLU A 1 113 ? 0.126 -2.255 13.573 1.00 91.75 113 GLU A CA 1
ATOM 926 C C . GLU A 1 113 ? 1.281 -3.093 13.005 1.00 91.75 113 GLU A C 1
ATOM 928 O O . GLU A 1 113 ? 1.902 -2.693 12.012 1.00 91.75 113 GLU A O 1
ATOM 933 N N . LYS A 1 114 ? 1.525 -4.288 13.559 1.00 91.38 114 LYS A N 1
ATOM 934 C CA . LYS A 1 114 ? 2.525 -5.235 13.037 1.00 91.38 114 LYS A CA 1
ATOM 935 C C . LYS A 1 114 ? 2.208 -5.651 11.599 1.00 91.38 114 LYS A C 1
ATOM 937 O O . LYS A 1 114 ? 3.077 -5.540 10.732 1.00 91.38 114 LYS A O 1
ATOM 942 N N . ARG A 1 115 ? 0.963 -6.062 11.318 1.00 91.31 115 ARG A N 1
ATOM 943 C CA . ARG A 1 115 ? 0.527 -6.451 9.959 1.00 91.31 115 ARG A CA 1
ATOM 944 C C . ARG A 1 115 ? 0.558 -5.285 8.985 1.00 91.31 115 ARG A C 1
ATOM 946 O O . ARG A 1 115 ? 1.036 -5.420 7.860 1.00 91.31 115 ARG A O 1
ATOM 953 N N . SER A 1 116 ? 0.127 -4.108 9.432 1.00 92.69 116 SER A N 1
ATOM 954 C CA . SER A 1 116 ? 0.202 -2.911 8.603 1.00 92.69 116 SER A CA 1
ATOM 955 C C . SER A 1 116 ? 1.645 -2.547 8.231 1.00 92.69 116 SER A C 1
ATOM 957 O O . SER A 1 116 ? 1.917 -2.191 7.083 1.00 92.69 116 SER A O 1
ATOM 959 N N . SER A 1 117 ? 2.584 -2.674 9.169 1.00 92.62 117 SER A N 1
ATOM 960 C CA . SER A 1 117 ? 3.986 -2.329 8.931 1.00 92.62 117 SER A CA 1
ATOM 961 C C . SER A 1 117 ? 4.588 -3.135 7.778 1.00 92.62 117 SER A C 1
ATOM 963 O O . SER A 1 117 ? 5.244 -2.553 6.914 1.00 92.62 117 SER A O 1
ATOM 965 N N . ALA A 1 118 ? 4.312 -4.442 7.699 1.00 90.69 118 ALA A N 1
ATOM 966 C CA . ALA A 1 118 ? 4.761 -5.289 6.591 1.00 90.69 118 ALA A CA 1
ATOM 967 C C . ALA A 1 118 ? 4.215 -4.804 5.234 1.00 90.69 118 ALA A C 1
ATOM 969 O O . ALA A 1 118 ? 4.965 -4.654 4.264 1.00 90.69 118 ALA A O 1
ATOM 970 N N . ILE A 1 119 ? 2.927 -4.459 5.191 1.00 93.88 119 ILE A N 1
ATOM 971 C CA . ILE A 1 119 ? 2.255 -3.953 3.990 1.00 93.88 119 ILE A CA 1
ATOM 972 C C . ILE A 1 119 ? 2.823 -2.593 3.567 1.00 93.88 119 ILE A C 1
ATOM 974 O O . ILE A 1 119 ? 3.132 -2.385 2.393 1.00 93.88 119 ILE A O 1
ATOM 978 N N . LEU A 1 120 ? 3.022 -1.667 4.506 1.00 94.69 120 LEU A N 1
ATOM 979 C CA . LEU A 1 120 ? 3.586 -0.344 4.224 1.00 94.69 120 LEU A CA 1
ATOM 980 C C . LEU A 1 120 ? 5.046 -0.414 3.759 1.00 94.69 120 LEU A C 1
ATOM 982 O O . LEU A 1 120 ? 5.444 0.358 2.880 1.00 94.69 120 LEU A O 1
ATOM 986 N N . VAL A 1 121 ? 5.837 -1.348 4.295 1.00 95.00 121 VAL A N 1
ATOM 987 C CA . VAL A 1 121 ? 7.199 -1.626 3.815 1.00 95.00 121 VAL A CA 1
ATOM 988 C C . VAL A 1 121 ? 7.156 -2.122 2.370 1.00 95.00 121 VAL A C 1
ATOM 990 O O . VAL A 1 121 ? 7.834 -1.548 1.518 1.00 95.00 121 VAL A O 1
ATOM 993 N N . ALA A 1 122 ? 6.300 -3.096 2.055 1.00 95.25 122 ALA A N 1
ATOM 994 C CA . ALA A 1 122 ? 6.149 -3.593 0.689 1.00 95.25 122 ALA A CA 1
ATOM 995 C C . ALA A 1 122 ? 5.705 -2.485 -0.289 1.00 95.25 122 ALA A C 1
ATOM 997 O O . ALA A 1 122 ? 6.272 -2.336 -1.372 1.00 95.25 122 ALA A O 1
ATOM 998 N N . ILE A 1 123 ? 4.756 -1.626 0.096 1.00 97.00 123 ILE A N 1
ATOM 999 C CA . ILE A 1 123 ? 4.360 -0.469 -0.726 1.00 97.00 123 ILE A CA 1
ATOM 1000 C C . ILE A 1 123 ? 5.537 0.497 -0.938 1.00 97.00 123 ILE A C 1
ATOM 1002 O O . ILE A 1 123 ? 5.733 1.009 -2.044 1.00 97.00 123 ILE A O 1
ATOM 1006 N N . SER A 1 124 ? 6.334 0.743 0.103 1.00 96.81 124 SER A N 1
ATOM 1007 C CA . SER A 1 124 ? 7.510 1.618 0.022 1.00 96.81 124 SER A CA 1
ATOM 1008 C C . SER A 1 124 ? 8.553 1.065 -0.949 1.00 96.81 124 SER A C 1
ATOM 1010 O O . SER A 1 124 ? 9.123 1.811 -1.741 1.00 96.81 124 SER A O 1
ATOM 1012 N N . GLU A 1 125 ? 8.757 -0.247 -0.962 1.00 96.44 125 GLU A N 1
ATOM 1013 C CA . GLU A 1 125 ? 9.640 -0.925 -1.912 1.00 96.44 125 GLU A CA 1
ATOM 1014 C C . GLU A 1 125 ? 9.181 -0.753 -3.363 1.00 96.44 125 GLU A C 1
ATOM 1016 O O . GLU A 1 125 ? 9.984 -0.390 -4.225 1.00 96.44 125 GLU A O 1
ATOM 1021 N N . VAL A 1 126 ? 7.879 -0.897 -3.635 1.00 97.44 126 VAL A N 1
ATOM 1022 C CA . VAL A 1 126 ? 7.307 -0.596 -4.960 1.00 97.44 126 VAL A CA 1
ATOM 1023 C C . VAL A 1 126 ? 7.570 0.860 -5.349 1.00 97.44 126 VAL A C 1
ATOM 1025 O O . VAL A 1 126 ? 7.961 1.143 -6.487 1.00 97.44 126 VAL A O 1
ATOM 1028 N N . HIS A 1 127 ? 7.398 1.793 -4.408 1.00 97.62 127 HIS A N 1
ATOM 1029 C CA . HIS A 1 127 ? 7.695 3.204 -4.637 1.00 97.62 127 HIS A CA 1
ATOM 1030 C C . HIS A 1 127 ? 9.172 3.422 -5.006 1.00 97.62 127 HIS A C 1
ATOM 1032 O O . HIS A 1 127 ? 9.462 4.131 -5.973 1.00 97.62 127 HIS A O 1
ATOM 1038 N N . TYR A 1 128 ? 10.108 2.787 -4.292 1.00 97.44 128 TYR A N 1
ATOM 1039 C CA . TYR A 1 128 ? 11.539 2.879 -4.590 1.00 97.44 128 TYR A CA 1
ATOM 1040 C C . TYR A 1 128 ? 11.887 2.306 -5.962 1.00 97.44 128 TYR A C 1
ATOM 1042 O O . TYR A 1 128 ? 12.635 2.937 -6.707 1.00 97.44 128 TYR A O 1
ATOM 1050 N N . VAL A 1 129 ? 11.303 1.175 -6.358 1.00 96.44 129 VAL A N 1
ATOM 1051 C CA . VAL A 1 129 ? 11.495 0.634 -7.712 1.00 96.44 129 VAL A CA 1
ATOM 1052 C C . VAL A 1 129 ? 10.993 1.622 -8.770 1.00 96.44 129 VAL A C 1
ATOM 1054 O O . VAL A 1 129 ? 11.687 1.886 -9.754 1.00 96.44 129 VAL A O 1
ATOM 1057 N N . GLY A 1 130 ? 9.830 2.241 -8.546 1.00 96.31 130 GLY A N 1
ATOM 1058 C CA . GLY A 1 130 ? 9.317 3.306 -9.412 1.00 96.31 130 GLY A CA 1
A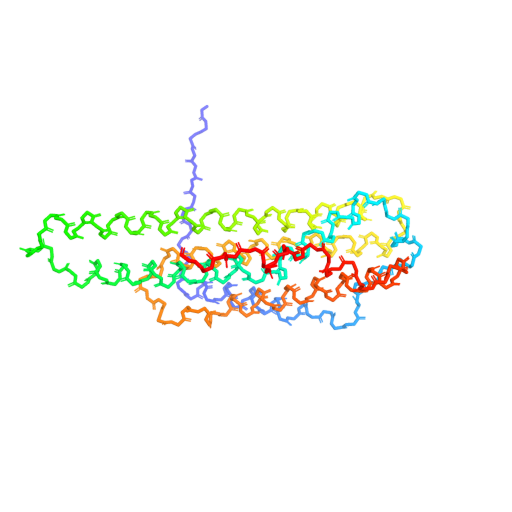TOM 1059 C C . GLY A 1 130 ? 10.281 4.489 -9.527 1.00 96.31 130 GLY A C 1
ATOM 1060 O O . GLY A 1 130 ? 10.541 4.965 -10.634 1.00 96.31 130 GLY A O 1
ATOM 1061 N N . TYR A 1 131 ? 10.872 4.911 -8.408 1.00 96.25 131 TYR A N 1
ATOM 1062 C CA . TYR A 1 131 ? 11.877 5.975 -8.367 1.00 96.25 131 TYR A CA 1
ATOM 1063 C C . TYR A 1 131 ? 13.131 5.631 -9.178 1.00 96.25 131 TYR A C 1
ATOM 1065 O O . TYR A 1 131 ? 13.626 6.470 -9.935 1.00 96.25 131 TYR A O 1
ATOM 1073 N N . GLN A 1 132 ? 13.623 4.395 -9.082 1.00 96.12 132 GLN A N 1
ATOM 1074 C CA . GLN A 1 132 ? 14.792 3.950 -9.844 1.00 96.12 132 GLN A CA 1
ATOM 1075 C C . GLN A 1 132 ? 14.514 3.964 -11.349 1.00 96.12 132 GLN A C 1
ATOM 1077 O O . GLN A 1 132 ? 15.324 4.466 -12.123 1.00 96.12 132 GLN A O 1
ATOM 1082 N N . ILE A 1 133 ? 13.331 3.513 -11.777 1.00 94.00 133 ILE A N 1
ATOM 1083 C CA . ILE A 1 133 ? 12.921 3.583 -13.188 1.00 94.00 133 ILE A CA 1
ATOM 1084 C C . ILE A 1 133 ? 12.775 5.045 -13.652 1.00 94.00 133 ILE A C 1
ATOM 1086 O O . ILE A 1 133 ? 13.131 5.377 -14.783 1.00 94.00 133 ILE A O 1
ATOM 1090 N N . ALA A 1 134 ? 12.259 5.928 -12.794 1.00 94.12 134 ALA A N 1
ATOM 1091 C CA . ALA A 1 134 ? 12.036 7.334 -13.123 1.00 94.12 134 ALA A CA 1
ATOM 1092 C C . ALA A 1 134 ? 13.338 8.141 -13.268 1.00 94.12 134 ALA A C 1
ATOM 1094 O O . ALA A 1 134 ? 13.419 9.040 -14.109 1.00 94.12 134 ALA A O 1
ATOM 1095 N N . THR A 1 135 ? 14.349 7.831 -12.455 1.00 92.31 135 THR A N 1
ATOM 1096 C CA . THR A 1 135 ? 15.582 8.629 -12.346 1.00 92.31 135 THR A CA 1
ATOM 1097 C C . THR A 1 135 ? 16.778 8.044 -13.092 1.00 92.31 135 THR A C 1
ATOM 1099 O O . THR A 1 135 ? 17.676 8.800 -13.464 1.00 92.31 135 THR A O 1
ATOM 1102 N N . ALA A 1 136 ? 16.781 6.741 -13.393 1.00 90.12 136 ALA A N 1
ATOM 1103 C CA . ALA A 1 136 ? 17.825 6.108 -14.195 1.00 90.12 136 ALA A CA 1
ATOM 1104 C C . ALA A 1 136 ? 17.907 6.680 -15.623 1.00 90.12 136 ALA A C 1
ATOM 1106 O O . ALA A 1 136 ? 17.016 7.387 -16.103 1.00 90.12 136 ALA A O 1
ATOM 1107 N N . ASN A 1 137 ? 18.972 6.335 -16.353 1.00 90.06 137 ASN A N 1
ATOM 1108 C CA . ASN A 1 137 ? 19.160 6.743 -17.747 1.00 90.06 137 ASN A CA 1
ATOM 1109 C C . ASN A 1 137 ? 18.301 5.920 -18.732 1.00 90.06 137 ASN A C 1
ATOM 1111 O O . ASN A 1 137 ? 18.791 5.394 -19.729 1.00 90.06 137 ASN A O 1
ATOM 1115 N N . PHE A 1 138 ? 17.009 5.783 -18.436 1.00 89.31 138 PHE A N 1
ATOM 1116 C CA . PHE A 1 138 ? 16.029 5.209 -19.349 1.00 89.31 138 PHE A CA 1
ATOM 1117 C C . PHE A 1 138 ? 15.362 6.301 -20.186 1.00 89.31 138 PHE A C 1
ATOM 1119 O O . PHE A 1 138 ? 15.298 7.461 -19.763 1.00 89.31 138 PHE A O 1
ATOM 1126 N N . PRO A 1 139 ? 14.835 5.983 -21.377 1.00 87.38 139 PRO A N 1
ATOM 1127 C CA . PRO A 1 139 ? 14.249 7.034 -22.195 1.00 87.38 139 PRO A CA 1
ATOM 1128 C C . PRO A 1 139 ? 12.869 7.464 -21.668 1.00 87.38 139 PRO A C 1
ATOM 1130 O O . PRO A 1 139 ? 12.226 6.753 -20.894 1.00 87.38 139 PRO A O 1
ATOM 1133 N N . GLY A 1 140 ? 12.415 8.654 -22.074 1.00 85.19 140 GLY A N 1
ATOM 1134 C CA . GLY A 1 140 ? 11.358 9.401 -21.371 1.00 85.19 140 GLY A CA 1
ATOM 1135 C C . GLY A 1 140 ? 10.051 8.641 -21.103 1.00 85.19 140 GLY A C 1
ATOM 1136 O O . GLY A 1 140 ? 9.455 8.808 -20.040 1.00 85.19 140 GLY A O 1
ATOM 1137 N N . ARG A 1 141 ? 9.627 7.752 -22.012 1.00 87.25 141 ARG A N 1
ATOM 1138 C CA . ARG A 1 141 ? 8.427 6.916 -21.817 1.00 87.25 141 ARG A CA 1
ATOM 1139 C C . ARG A 1 141 ? 8.548 5.964 -20.620 1.00 87.25 141 ARG A C 1
ATOM 1141 O O . ARG A 1 141 ? 7.578 5.789 -19.887 1.00 87.25 141 ARG A O 1
ATOM 1148 N N . ASP A 1 142 ? 9.713 5.362 -20.408 1.00 90.00 142 ASP A N 1
ATOM 1149 C CA . ASP A 1 142 ? 9.924 4.441 -19.288 1.00 90.00 142 ASP A CA 1
ATOM 1150 C C . ASP A 1 142 ? 10.035 5.210 -17.972 1.00 90.00 142 ASP A C 1
ATOM 1152 O O . ASP A 1 142 ? 9.439 4.805 -16.977 1.00 90.00 142 ASP A O 1
ATOM 1156 N N . LYS A 1 143 ? 10.665 6.394 -17.993 1.00 91.94 143 LYS A N 1
ATOM 1157 C CA . LYS A 1 143 ? 10.668 7.306 -16.840 1.00 91.94 143 LYS A CA 1
ATOM 1158 C C . LYS A 1 143 ? 9.250 7.670 -16.399 1.00 91.94 143 LYS A C 1
ATOM 1160 O O . LYS A 1 143 ? 8.937 7.620 -15.212 1.00 91.94 143 LYS A O 1
ATOM 1165 N N . ALA A 1 144 ? 8.361 7.960 -17.353 1.00 91.12 144 ALA A N 1
ATOM 1166 C CA . ALA A 1 144 ? 6.944 8.195 -17.074 1.00 91.12 144 ALA A CA 1
ATOM 1167 C C . ALA A 1 144 ? 6.257 6.974 -16.433 1.00 91.12 144 ALA A C 1
ATOM 1169 O O . ALA A 1 144 ? 5.406 7.144 -15.560 1.00 91.12 144 ALA A O 1
ATOM 1170 N N . THR A 1 145 ? 6.638 5.752 -16.817 1.00 91.88 145 THR A N 1
ATOM 1171 C CA . THR A 1 145 ? 6.167 4.517 -16.165 1.00 91.88 145 THR A CA 1
ATOM 1172 C C . THR A 1 145 ? 6.663 4.423 -14.719 1.00 91.88 145 THR A C 1
ATOM 1174 O O . THR A 1 145 ? 5.866 4.111 -13.838 1.00 91.88 145 THR A O 1
ATOM 1177 N N . GLY A 1 146 ? 7.921 4.787 -14.449 1.00 94.25 146 GLY A N 1
ATOM 1178 C CA . GLY A 1 146 ? 8.460 4.896 -13.087 1.00 94.25 146 GLY A CA 1
ATOM 1179 C C . GLY A 1 146 ? 7.666 5.869 -12.208 1.00 94.25 146 GLY A C 1
ATOM 1180 O O . GLY A 1 146 ? 7.195 5.491 -11.137 1.00 94.25 146 GLY A O 1
ATOM 1181 N N . TYR A 1 147 ? 7.395 7.083 -12.701 1.00 94.38 147 TYR A N 1
ATOM 1182 C CA . TYR A 1 147 ? 6.561 8.060 -11.982 1.00 94.38 147 TYR A CA 1
ATOM 1183 C C . TYR A 1 147 ? 5.131 7.566 -11.732 1.00 94.38 147 TYR A C 1
ATOM 1185 O O . TYR A 1 147 ? 4.552 7.830 -10.677 1.00 94.38 147 TYR A O 1
ATOM 1193 N N . ARG A 1 148 ? 4.542 6.833 -12.684 1.00 93.81 148 ARG A N 1
ATOM 1194 C CA . ARG A 1 148 ? 3.220 6.217 -12.497 1.00 93.81 148 ARG A CA 1
ATOM 1195 C C . ARG A 1 148 ? 3.248 5.139 -11.419 1.00 93.81 148 ARG A C 1
ATOM 1197 O O . ARG A 1 148 ? 2.312 5.082 -10.629 1.00 93.81 148 ARG A O 1
ATOM 1204 N N . LEU A 1 149 ? 4.312 4.339 -11.354 1.00 95.06 149 LEU A N 1
ATOM 1205 C CA . LEU A 1 149 ? 4.483 3.320 -10.319 1.00 95.06 149 LEU A CA 1
ATOM 1206 C C . LEU A 1 149 ? 4.638 3.954 -8.931 1.00 95.06 149 LEU A C 1
ATOM 1208 O O . LEU A 1 149 ? 3.968 3.533 -7.993 1.00 95.06 149 LEU A O 1
ATOM 1212 N N . MET A 1 150 ? 5.422 5.031 -8.819 1.00 96.62 150 MET A N 1
ATOM 1213 C CA . MET A 1 150 ? 5.516 5.820 -7.583 1.00 96.62 150 MET A CA 1
ATOM 1214 C C . MET A 1 150 ? 4.147 6.359 -7.152 1.00 96.62 150 MET A C 1
ATOM 1216 O O . MET A 1 150 ? 3.761 6.233 -5.991 1.00 96.62 150 MET A O 1
ATOM 1220 N N . LYS A 1 151 ? 3.378 6.930 -8.089 1.00 95.81 151 LYS A N 1
ATOM 1221 C CA . LYS A 1 151 ? 2.033 7.450 -7.809 1.00 95.81 151 LYS A CA 1
ATOM 1222 C C . LYS A 1 151 ? 1.077 6.344 -7.354 1.00 95.81 151 LYS A C 1
ATOM 1224 O O . LYS A 1 151 ? 0.306 6.572 -6.426 1.00 95.81 151 LYS A O 1
ATOM 1229 N N . LEU A 1 152 ? 1.133 5.169 -7.981 1.00 95.62 152 LEU A N 1
ATOM 1230 C CA . LEU A 1 152 ? 0.329 4.012 -7.590 1.00 95.62 152 LEU A CA 1
ATOM 1231 C C . LEU A 1 152 ? 0.680 3.545 -6.172 1.00 95.62 152 LEU A C 1
ATOM 1233 O O . LEU A 1 152 ? -0.218 3.358 -5.357 1.00 95.62 152 LEU A O 1
ATOM 1237 N N . ALA A 1 153 ? 1.970 3.440 -5.847 1.00 96.38 153 ALA A N 1
ATOM 1238 C CA . ALA A 1 153 ? 2.421 3.094 -4.501 1.00 96.38 153 ALA A CA 1
ATOM 1239 C C . ALA A 1 153 ? 1.950 4.122 -3.456 1.00 96.38 153 ALA A C 1
ATOM 1241 O O . ALA A 1 153 ? 1.410 3.749 -2.420 1.00 96.38 153 ALA A O 1
ATOM 1242 N N . ALA A 1 154 ? 2.048 5.422 -3.749 1.00 94.44 154 ALA A N 1
ATOM 1243 C CA . ALA A 1 154 ? 1.536 6.465 -2.857 1.00 94.44 154 ALA A CA 1
ATOM 1244 C C . ALA A 1 154 ? 0.010 6.371 -2.649 1.00 94.44 154 ALA A C 1
ATOM 1246 O O . ALA A 1 154 ? -0.481 6.567 -1.537 1.00 94.44 154 ALA A O 1
ATOM 1247 N N . GLN A 1 155 ? -0.747 6.041 -3.702 1.00 95.31 155 GLN A N 1
ATOM 1248 C CA . GLN A 1 155 ? -2.191 5.803 -3.604 1.00 95.31 155 GLN A CA 1
ATOM 1249 C C . GLN A 1 155 ? -2.509 4.585 -2.735 1.00 95.31 155 GLN A C 1
ATOM 1251 O O . GLN A 1 155 ? -3.395 4.672 -1.887 1.00 95.31 155 GLN A O 1
ATOM 1256 N N . LEU A 1 156 ? -1.781 3.481 -2.915 1.00 95.81 156 LEU A N 1
ATOM 1257 C CA . LEU A 1 156 ? -1.911 2.287 -2.082 1.00 95.81 156 LEU A CA 1
ATOM 1258 C C . LEU A 1 156 ? -1.613 2.611 -0.614 1.00 95.81 156 LEU A C 1
ATOM 1260 O O . LEU A 1 156 ? -2.449 2.325 0.237 1.00 95.81 156 LEU A O 1
ATOM 1264 N N . ALA A 1 157 ? -0.503 3.290 -0.311 1.00 94.38 157 ALA A N 1
ATOM 1265 C CA . ALA A 1 157 ? -0.158 3.681 1.060 1.00 94.38 157 ALA A CA 1
ATOM 1266 C C . ALA A 1 157 ? -1.261 4.528 1.710 1.00 94.38 157 ALA A C 1
ATOM 1268 O O . ALA A 1 157 ? -1.648 4.291 2.854 1.00 94.38 157 ALA A O 1
ATOM 1269 N N . TRP A 1 158 ? -1.809 5.495 0.968 1.00 93.81 158 TRP A N 1
ATOM 1270 C CA . TRP A 1 158 ? -2.908 6.321 1.458 1.00 93.81 158 TRP A CA 1
ATOM 1271 C C . TRP A 1 158 ? -4.182 5.506 1.717 1.00 93.81 158 TRP A C 1
ATOM 1273 O O . TRP A 1 158 ? -4.792 5.652 2.777 1.00 93.81 158 TRP A O 1
ATOM 1283 N N . LEU A 1 159 ? -4.573 4.631 0.783 1.00 92.38 159 LEU A N 1
ATOM 1284 C CA . LEU A 1 159 ? -5.740 3.752 0.928 1.00 92.38 159 LEU A CA 1
ATOM 1285 C C . LEU A 1 159 ? -5.577 2.798 2.116 1.00 92.38 159 LEU A C 1
ATOM 1287 O O . LEU A 1 159 ? -6.516 2.620 2.890 1.00 92.38 159 LEU A O 1
ATOM 1291 N N . TRP A 1 160 ? -4.383 2.235 2.297 1.00 92.81 160 TRP A N 1
ATOM 1292 C CA . TRP A 1 160 ? -4.070 1.363 3.424 1.00 92.81 160 TRP A CA 1
ATOM 1293 C C . TRP A 1 160 ? -4.161 2.105 4.755 1.00 92.81 160 TRP A C 1
ATOM 1295 O O . TRP A 1 160 ? -4.885 1.688 5.658 1.00 92.81 160 TRP A O 1
ATOM 1305 N N . LYS A 1 161 ? -3.538 3.286 4.847 1.00 89.94 161 LYS A N 1
ATOM 1306 C CA . LYS A 1 161 ? -3.619 4.098 6.063 1.00 89.94 161 LYS A CA 1
ATOM 1307 C C . LYS A 1 161 ? -5.052 4.517 6.373 1.00 89.94 161 LYS A C 1
ATOM 1309 O O . LYS A 1 161 ? -5.442 4.641 7.534 1.00 89.94 161 LYS A O 1
ATOM 1314 N N . ARG A 1 162 ? -5.861 4.731 5.336 1.00 88.69 162 ARG A N 1
ATOM 1315 C CA . ARG A 1 162 ? -7.283 5.010 5.497 1.00 88.69 162 ARG A CA 1
ATOM 1316 C C . ARG A 1 162 ? -8.046 3.793 6.030 1.00 88.69 162 ARG A C 1
ATO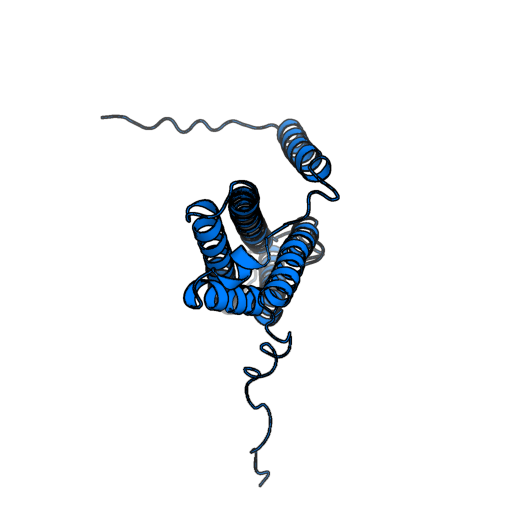M 1318 O O . ARG A 1 162 ? -8.859 3.980 6.932 1.00 88.69 162 ARG A O 1
ATOM 1325 N N . ASN A 1 163 ? -7.748 2.585 5.548 1.00 85.06 163 ASN A N 1
ATOM 1326 C CA . ASN A 1 163 ? -8.301 1.345 6.102 1.00 85.06 163 ASN A CA 1
ATOM 1327 C C . ASN A 1 163 ? -7.970 1.192 7.593 1.00 85.06 163 ASN A C 1
ATOM 1329 O O . ASN A 1 163 ? -8.868 0.867 8.365 1.00 85.06 163 ASN A O 1
ATOM 1333 N N . GLU A 1 164 ? -6.735 1.485 8.012 1.00 85.69 164 GLU A N 1
ATOM 1334 C CA . GLU A 1 164 ? -6.362 1.480 9.435 1.00 85.69 164 GLU A CA 1
ATOM 1335 C C . GLU A 1 164 ? -7.179 2.454 10.268 1.00 85.69 164 GLU A C 1
ATOM 1337 O O . GLU A 1 164 ? -7.713 2.086 11.311 1.00 85.69 164 GLU A O 1
ATOM 1342 N N . ILE A 1 165 ? -7.291 3.699 9.808 1.00 84.81 165 ILE A N 1
ATOM 1343 C CA . ILE A 1 165 ? -8.040 4.729 10.525 1.00 84.81 165 ILE A CA 1
ATOM 1344 C C . ILE A 1 165 ? -9.508 4.325 10.658 1.00 84.81 165 ILE A C 1
ATOM 1346 O O . ILE A 1 165 ? -10.097 4.511 11.722 1.00 84.81 165 ILE A O 1
ATOM 1350 N N . ASP A 1 166 ? -10.103 3.788 9.595 1.00 79.62 166 ASP A N 1
ATOM 1351 C CA . ASP A 1 166 ? -11.503 3.382 9.614 1.00 79.62 166 ASP A CA 1
ATOM 1352 C C . ASP A 1 166 ? -11.716 2.166 10.527 1.00 79.62 166 ASP A C 1
ATOM 1354 O O . ASP A 1 166 ? -12.665 2.177 11.308 1.00 79.62 166 ASP A O 1
ATOM 1358 N N . ALA A 1 167 ? -10.803 1.190 10.528 1.00 79.62 167 ALA A N 1
ATOM 1359 C CA . ALA A 1 167 ? -10.835 0.060 11.456 1.00 79.62 167 ALA A CA 1
ATOM 1360 C C . ALA A 1 167 ? -10.682 0.507 12.925 1.00 79.62 167 ALA A C 1
ATOM 1362 O O . ALA A 1 167 ? -11.439 0.077 13.791 1.00 79.62 167 ALA A O 1
ATOM 1363 N N . GLN A 1 168 ? -9.778 1.450 13.214 1.00 77.88 168 GLN A N 1
ATOM 1364 C CA . GLN A 1 168 ? -9.580 1.992 14.566 1.00 77.88 168 GLN A CA 1
ATOM 1365 C C . GLN A 1 168 ? -10.760 2.834 15.071 1.00 77.88 168 GLN A C 1
ATOM 1367 O O . GLN A 1 168 ? -10.973 2.941 16.280 1.00 77.88 168 GLN A O 1
ATOM 1372 N N . ARG A 1 169 ? -11.503 3.474 14.161 1.00 73.75 169 ARG A N 1
ATOM 1373 C CA . ARG A 1 169 ? -12.646 4.347 14.478 1.00 73.75 169 ARG A CA 1
ATOM 1374 C C . ARG A 1 169 ? -13.988 3.623 14.458 1.00 73.75 169 ARG A C 1
ATOM 1376 O O . ARG A 1 169 ? -15.016 4.271 14.664 1.00 73.75 169 ARG A O 1
ATOM 1383 N N . ALA A 1 170 ? -14.004 2.324 14.182 1.00 60.28 170 ALA A N 1
ATOM 1384 C CA . ALA A 1 170 ? -15.215 1.566 13.928 1.00 60.28 170 ALA A CA 1
ATOM 1385 C C . ALA A 1 170 ? -16.016 1.268 15.212 1.00 60.28 170 ALA A C 1
ATOM 1387 O O . ALA A 1 170 ? -16.160 0.132 15.639 1.00 60.28 170 ALA A O 1
ATOM 1388 N N . TYR A 1 171 ? -16.635 2.300 15.784 1.00 51.19 171 TYR A N 1
ATOM 1389 C CA . TYR A 1 171 ? -17.808 2.134 16.648 1.00 51.19 171 TYR A CA 1
ATOM 1390 C C . TYR A 1 171 ? -19.053 1.729 15.826 1.00 51.19 171 TYR A C 1
ATOM 1392 O O . TYR A 1 171 ? -20.026 1.225 16.374 1.00 51.19 171 TYR A O 1
ATOM 1400 N N . THR A 1 172 ? -19.042 1.947 14.502 1.00 48.78 172 THR A N 1
ATOM 1401 C CA . THR A 1 172 ? -20.253 1.947 13.655 1.00 48.78 172 THR A CA 1
ATOM 1402 C C . THR A 1 172 ? -20.158 1.151 12.353 1.00 48.78 172 THR A C 1
ATOM 1404 O O . THR A 1 172 ? -21.160 1.037 11.648 1.00 48.78 172 THR A O 1
ATOM 1407 N N . ILE A 1 173 ? -19.002 0.583 11.992 1.00 53.47 173 ILE A N 1
ATOM 1408 C CA . ILE A 1 173 ? -18.878 -0.145 10.720 1.00 53.47 173 ILE A CA 1
ATOM 1409 C C . ILE A 1 173 ? -19.435 -1.559 10.910 1.00 53.47 173 ILE A C 1
ATOM 1411 O O . ILE A 1 173 ? -18.729 -2.471 11.323 1.00 53.47 173 ILE A O 1
ATOM 1415 N N . ALA A 1 174 ? -20.726 -1.735 10.624 1.00 54.25 174 ALA A N 1
ATOM 1416 C CA . ALA A 1 174 ? -21.370 -3.047 10.645 1.00 54.25 174 ALA A CA 1
ATOM 1417 C C . ALA A 1 174 ? -20.796 -4.022 9.609 1.00 54.25 174 ALA A C 1
ATOM 1419 O O . ALA A 1 174 ? -20.809 -5.224 9.850 1.00 54.25 174 ALA A O 1
ATOM 1420 N N . ASN A 1 175 ? -20.237 -3.490 8.518 1.00 55.84 175 ASN A N 1
ATOM 1421 C CA . ASN A 1 175 ? -19.874 -4.253 7.327 1.00 55.84 175 ASN A CA 1
ATOM 1422 C C . ASN A 1 175 ? -18.392 -4.070 6.949 1.00 55.84 175 ASN A C 1
ATOM 1424 O O . ASN A 1 175 ? -18.068 -3.869 5.781 1.00 55.84 175 ASN A O 1
ATOM 1428 N N . TYR A 1 176 ? -17.464 -4.080 7.912 1.00 57.34 176 TYR A N 1
ATOM 1429 C CA . TYR A 1 176 ? -16.045 -4.232 7.563 1.00 57.34 176 TYR A CA 1
ATOM 1430 C C . TYR A 1 176 ? -15.835 -5.694 7.124 1.00 57.34 176 TYR A C 1
ATOM 1432 O O . TYR A 1 176 ? -16.209 -6.586 7.892 1.00 57.34 176 TYR A O 1
ATOM 1440 N N . PRO A 1 177 ? -15.313 -5.999 5.915 1.00 56.09 177 PRO A N 1
ATOM 1441 C CA . PRO A 1 177 ? -14.407 -5.203 5.077 1.00 56.09 177 PRO A CA 1
ATOM 1442 C C . PRO A 1 177 ? -15.017 -4.648 3.766 1.00 56.09 177 PRO A C 1
ATOM 1444 O O . PRO A 1 177 ? -14.283 -4.259 2.863 1.00 56.09 177 PRO A O 1
ATOM 1447 N N . GLU A 1 178 ? -16.338 -4.558 3.620 1.00 65.56 178 GLU A N 1
ATOM 1448 C CA . GLU A 1 178 ? -17.025 -4.128 2.381 1.00 65.56 178 GLU A CA 1
ATOM 1449 C C . GLU A 1 178 ? -17.018 -2.601 2.164 1.00 65.56 178 GLU A C 1
ATOM 1451 O O . GLU A 1 178 ? -17.915 -2.017 1.552 1.00 65.56 178 GLU A O 1
ATOM 1456 N N . THR A 1 179 ? -16.005 -1.907 2.683 1.00 74.50 179 THR A N 1
ATOM 1457 C CA . THR A 1 179 ? -15.918 -0.455 2.546 1.00 74.50 179 THR A CA 1
ATOM 1458 C C . THR A 1 179 ? -15.524 -0.066 1.121 1.00 74.50 179 THR A C 1
ATOM 1460 O O . THR A 1 179 ? -14.764 -0.753 0.433 1.00 74.50 179 THR A O 1
ATOM 1463 N N . LEU A 1 180 ? -15.988 1.107 0.684 1.00 79.69 180 LEU A N 1
ATOM 1464 C CA . LEU A 1 180 ? -15.589 1.704 -0.592 1.00 79.69 180 LEU A CA 1
ATOM 1465 C C . LEU A 1 180 ? -14.054 1.779 -0.724 1.00 79.69 180 LEU A C 1
ATOM 1467 O O . LEU A 1 180 ? -13.502 1.503 -1.785 1.00 79.69 180 LEU A O 1
ATOM 1471 N N . ILE A 1 181 ? -13.356 2.098 0.370 1.00 83.88 181 ILE A N 1
ATOM 1472 C CA . ILE A 1 181 ? -11.891 2.202 0.415 1.00 83.88 181 ILE A CA 1
ATOM 1473 C C . ILE A 1 181 ? -11.229 0.842 0.181 1.00 83.88 181 ILE A C 1
ATOM 1475 O O . ILE A 1 181 ? -10.253 0.781 -0.565 1.00 83.88 181 ILE A O 1
ATOM 1479 N N . ARG A 1 182 ? -11.778 -0.252 0.727 1.00 82.38 182 ARG A N 1
ATOM 1480 C CA . ARG A 1 182 ? -11.284 -1.612 0.464 1.00 82.38 182 ARG A CA 1
ATOM 1481 C C . ARG A 1 182 ? -11.441 -1.999 -1.005 1.00 82.38 182 ARG A C 1
ATOM 1483 O O . ARG A 1 182 ? -10.517 -2.554 -1.592 1.00 82.38 182 ARG A O 1
ATOM 1490 N N . SER A 1 183 ? -12.570 -1.645 -1.620 1.00 84.06 183 SER A N 1
ATOM 1491 C CA . SER A 1 183 ? -12.782 -1.845 -3.060 1.00 84.06 183 SER A CA 1
ATOM 1492 C C . SER A 1 183 ? -11.751 -1.075 -3.899 1.00 84.06 183 SER A C 1
ATOM 1494 O O . SER A 1 183 ? -11.102 -1.651 -4.773 1.00 84.06 183 SER A O 1
ATOM 1496 N N . TYR A 1 184 ? -11.504 0.203 -3.582 1.00 88.25 184 TYR A N 1
ATOM 1497 C CA . TYR A 1 184 ? -10.460 0.985 -4.257 1.00 88.25 184 TYR A CA 1
ATOM 1498 C C . TYR A 1 184 ? -9.051 0.432 -4.029 1.00 88.25 184 TYR A C 1
ATOM 1500 O O . TYR A 1 184 ? -8.262 0.412 -4.973 1.00 88.25 184 TYR A O 1
ATOM 1508 N N . TRP A 1 185 ? -8.739 -0.031 -2.816 1.00 90.56 185 TRP A N 1
ATOM 1509 C CA . TRP A 1 185 ? -7.482 -0.715 -2.507 1.00 90.56 185 TRP A CA 1
ATOM 1510 C C . TRP A 1 185 ? -7.283 -1.929 -3.415 1.00 90.56 185 TRP A C 1
ATOM 1512 O O . TRP A 1 185 ? -6.275 -1.996 -4.112 1.00 90.56 185 TRP A O 1
ATOM 1522 N N . ASN A 1 186 ? -8.272 -2.823 -3.496 1.00 88.31 186 ASN A N 1
ATOM 1523 C CA . ASN A 1 186 ? -8.199 -4.020 -4.335 1.00 88.31 186 ASN A CA 1
ATOM 1524 C C . ASN A 1 186 ? -8.020 -3.674 -5.820 1.00 88.31 186 ASN A C 1
ATOM 1526 O O . ASN A 1 186 ? -7.206 -4.289 -6.504 1.00 88.31 186 ASN A O 1
ATOM 1530 N N . ASN A 1 187 ? -8.721 -2.650 -6.314 1.00 89.94 187 ASN A N 1
ATOM 1531 C CA . ASN A 1 187 ? -8.570 -2.196 -7.697 1.00 89.94 187 ASN A CA 1
ATOM 1532 C C . ASN A 1 187 ? -7.148 -1.687 -7.983 1.00 89.94 187 ASN A C 1
ATOM 1534 O O . ASN A 1 187 ? -6.549 -2.066 -8.985 1.00 89.94 187 ASN A O 1
ATOM 1538 N N . ARG A 1 188 ? -6.574 -0.870 -7.091 1.00 92.50 188 ARG A N 1
ATOM 1539 C CA . ARG A 1 188 ? -5.198 -0.367 -7.251 1.00 92.50 188 ARG A CA 1
ATOM 1540 C C . ARG A 1 188 ? -4.142 -1.448 -7.044 1.00 92.50 188 ARG A C 1
ATOM 1542 O O . ARG A 1 188 ? -3.093 -1.400 -7.679 1.00 92.50 188 ARG A O 1
ATOM 1549 N N . LEU A 1 189 ? -4.413 -2.434 -6.197 1.00 92.44 189 LEU A N 1
ATOM 1550 C CA . LEU A 1 189 ? -3.541 -3.589 -6.027 1.00 92.44 189 LEU A CA 1
ATOM 1551 C C . LEU A 1 189 ? -3.507 -4.435 -7.308 1.00 92.44 189 LEU A C 1
ATOM 1553 O O . LEU A 1 189 ? -2.433 -4.842 -7.741 1.00 92.44 189 LEU A O 1
ATOM 1557 N N . ASN A 1 190 ? -4.651 -4.615 -7.972 1.00 91.19 190 ASN A N 1
ATOM 1558 C CA . ASN A 1 190 ? -4.706 -5.286 -9.271 1.00 91.19 190 ASN A CA 1
ATOM 1559 C C . ASN A 1 190 ? -3.936 -4.513 -10.355 1.00 91.19 190 ASN A C 1
ATOM 1561 O O . ASN A 1 190 ? -3.201 -5.138 -11.114 1.00 91.19 190 ASN A O 1
ATOM 1565 N N . ASP A 1 191 ? -4.003 -3.173 -10.378 1.00 89.88 191 ASP A N 1
ATOM 1566 C CA . ASP A 1 191 ? -3.178 -2.354 -11.288 1.00 89.88 191 ASP A CA 1
ATOM 1567 C C . ASP A 1 191 ? -1.667 -2.649 -11.111 1.00 89.88 191 ASP A C 1
ATOM 1569 O O . ASP A 1 191 ? -0.912 -2.702 -12.088 1.00 89.88 191 ASP A O 1
ATOM 1573 N N . LEU A 1 192 ? -1.217 -2.855 -9.865 1.00 93.94 192 LEU A N 1
ATOM 1574 C CA . LEU A 1 192 ? 0.173 -3.193 -9.535 1.00 93.94 192 LEU A CA 1
ATOM 1575 C C . LEU A 1 192 ? 0.532 -4.623 -9.964 1.00 93.94 192 LEU A C 1
ATOM 1577 O O . LEU A 1 192 ? 1.588 -4.835 -10.565 1.00 93.94 192 LEU A O 1
ATOM 1581 N N . ILE A 1 193 ? -0.336 -5.594 -9.674 1.00 91.56 193 ILE A N 1
ATOM 1582 C CA . ILE A 1 193 ? -0.144 -7.004 -10.046 1.00 91.56 193 ILE A CA 1
ATOM 1583 C C . ILE A 1 193 ? -0.075 -7.147 -11.575 1.00 91.56 193 ILE A C 1
ATOM 1585 O O . ILE A 1 193 ? 0.820 -7.812 -12.103 1.00 91.56 193 ILE A O 1
ATOM 1589 N N . ASP A 1 194 ? -0.946 -6.448 -12.304 1.00 89.50 194 ASP A N 1
ATOM 1590 C CA . ASP A 1 194 ? -0.939 -6.410 -13.767 1.00 89.50 194 ASP A CA 1
ATOM 1591 C C . ASP A 1 194 ? 0.363 -5.824 -14.323 1.00 89.50 194 ASP A C 1
ATOM 1593 O O . ASP A 1 194 ? 0.941 -6.358 -15.278 1.00 89.50 194 ASP A O 1
ATOM 1597 N N . PHE A 1 195 ? 0.851 -4.727 -13.733 1.00 91.50 195 PHE A N 1
ATOM 1598 C CA . PHE A 1 195 ? 2.154 -4.168 -14.086 1.00 91.50 195 PHE A CA 1
ATOM 1599 C C . PHE A 1 195 ? 3.280 -5.184 -13.856 1.00 91.50 195 PHE A C 1
ATOM 1601 O O . PHE A 1 195 ? 4.120 -5.377 -14.738 1.00 91.50 195 PHE A O 1
ATOM 1608 N N . TYR A 1 196 ? 3.282 -5.854 -12.705 1.00 92.81 196 TYR A N 1
ATOM 1609 C CA . TYR A 1 196 ? 4.304 -6.825 -12.334 1.00 92.81 196 TYR A CA 1
ATOM 1610 C C . TYR A 1 196 ? 4.351 -8.027 -13.286 1.00 92.81 196 TYR A C 1
ATOM 1612 O O . TYR A 1 196 ? 5.424 -8.392 -13.770 1.00 92.81 196 TYR A O 1
ATOM 1620 N N . HIS A 1 197 ? 3.204 -8.599 -13.653 1.00 88.88 197 HIS A N 1
ATOM 1621 C CA . HIS A 1 197 ? 3.169 -9.696 -14.621 1.00 88.88 197 HIS A CA 1
ATOM 1622 C C . HIS A 1 197 ? 3.700 -9.284 -15.999 1.00 88.88 197 HIS A C 1
ATOM 1624 O O . HIS A 1 197 ? 4.442 -10.044 -16.629 1.00 88.88 197 HIS A O 1
ATOM 1630 N N . ARG A 1 198 ? 3.397 -8.060 -16.455 1.00 87.75 198 ARG A N 1
ATOM 1631 C CA . ARG A 1 198 ? 3.983 -7.514 -17.691 1.00 87.75 198 ARG A CA 1
ATOM 1632 C C . ARG A 1 198 ? 5.492 -7.323 -17.562 1.00 87.75 198 ARG A C 1
ATOM 1634 O O . ARG A 1 198 ? 6.222 -7.634 -18.499 1.00 87.75 198 ARG A O 1
ATOM 1641 N N . PHE A 1 199 ? 5.963 -6.837 -16.418 1.00 90.75 199 PHE A N 1
ATOM 1642 C CA . PHE A 1 199 ? 7.387 -6.672 -16.135 1.00 90.75 199 PHE A CA 1
ATOM 1643 C C . PHE A 1 199 ? 8.146 -8.009 -16.207 1.00 90.75 199 PHE A C 1
ATOM 1645 O O . PHE A 1 199 ? 9.145 -8.090 -16.926 1.00 90.75 199 PHE A O 1
ATOM 1652 N N . LEU A 1 200 ? 7.641 -9.070 -15.564 1.00 88.69 200 LEU A N 1
ATOM 1653 C CA . LEU A 1 200 ? 8.232 -10.416 -15.636 1.00 88.69 200 LEU A CA 1
ATOM 1654 C C . LEU A 1 200 ? 8.270 -10.953 -17.073 1.00 88.69 200 LEU A C 1
ATOM 1656 O O . LEU A 1 200 ? 9.308 -11.429 -17.539 1.00 88.69 200 LEU A O 1
ATOM 1660 N N . TYR A 1 201 ? 7.156 -10.811 -17.800 1.00 87.06 201 TYR A N 1
ATOM 1661 C CA . TYR A 1 201 ? 7.064 -11.224 -19.201 1.00 87.06 201 TYR A CA 1
ATOM 1662 C C . TYR A 1 201 ? 8.127 -10.537 -20.072 1.00 87.06 201 TYR A C 1
ATOM 1664 O O . TYR A 1 201 ? 8.810 -11.187 -20.864 1.00 87.06 201 TYR A O 1
ATOM 1672 N N . LEU A 1 202 ? 8.321 -9.226 -19.899 1.00 87.81 202 LEU A N 1
ATOM 1673 C CA . LEU A 1 202 ? 9.326 -8.456 -20.635 1.00 87.81 202 LEU A CA 1
ATOM 1674 C C . LEU A 1 202 ? 10.763 -8.877 -20.292 1.00 87.81 202 LEU A C 1
ATOM 1676 O O . LEU A 1 202 ? 11.622 -8.924 -21.180 1.00 87.81 202 LEU A O 1
ATOM 1680 N N . ARG A 1 203 ? 11.035 -9.231 -19.032 1.00 87.06 203 ARG A N 1
ATOM 1681 C CA . ARG A 1 203 ? 12.344 -9.762 -18.621 1.00 87.06 203 ARG A CA 1
ATOM 1682 C C . ARG A 1 203 ? 12.641 -11.133 -19.221 1.00 87.06 203 ARG A C 1
ATOM 1684 O O . ARG A 1 203 ? 13.807 -11.454 -19.442 1.00 87.06 203 ARG A O 1
ATOM 1691 N N . GLY A 1 204 ? 11.607 -11.886 -19.595 1.00 80.50 204 GLY A N 1
ATOM 1692 C CA . GLY A 1 204 ? 11.740 -13.272 -20.037 1.00 80.50 204 GLY A CA 1
ATOM 1693 C C . GLY A 1 204 ? 11.932 -14.234 -18.866 1.00 80.50 204 GLY A C 1
ATOM 1694 O O . GLY A 1 204 ? 12.408 -15.348 -19.066 1.00 80.50 204 GLY A O 1
ATOM 1695 N N . GLU A 1 205 ? 11.578 -13.805 -17.654 1.00 67.12 205 GLU A N 1
ATOM 1696 C CA . GLU A 1 205 ? 11.550 -14.677 -16.489 1.00 67.12 205 GLU A CA 1
ATOM 1697 C C . GLU A 1 205 ? 10.293 -15.554 -16.580 1.00 67.12 205 GLU A C 1
ATOM 1699 O O . GLU A 1 205 ? 9.193 -15.033 -16.808 1.00 67.12 205 GLU A O 1
ATOM 1704 N N . PRO A 1 206 ? 10.405 -16.889 -16.447 1.00 56.22 206 PRO A N 1
ATOM 1705 C CA . PRO A 1 206 ? 9.217 -17.718 -16.364 1.00 56.22 206 PRO A CA 1
ATOM 1706 C C . PRO A 1 206 ? 8.411 -17.258 -15.146 1.00 56.22 206 PRO A C 1
ATOM 1708 O O . PRO A 1 206 ? 8.958 -17.128 -14.053 1.00 56.22 206 PRO A O 1
ATOM 1711 N N . VAL A 1 207 ? 7.090 -17.106 -15.292 1.00 50.75 207 VAL A N 1
ATOM 1712 C CA . VAL A 1 207 ? 6.141 -16.782 -14.195 1.00 50.75 207 VAL A CA 1
ATOM 1713 C C . VAL A 1 207 ? 6.062 -17.923 -13.144 1.00 50.75 207 VAL A C 1
ATOM 1715 O O . VAL A 1 207 ? 5.102 -18.065 -12.399 1.00 50.75 207 VAL A O 1
ATOM 1718 N N . LYS A 1 208 ? 7.083 -18.789 -13.077 1.00 43.75 208 LYS A N 1
ATOM 1719 C CA . LYS A 1 208 ? 7.246 -19.905 -12.144 1.00 43.75 208 LYS A CA 1
ATOM 1720 C C . LYS A 1 208 ? 8.032 -19.538 -10.875 1.00 43.75 208 LYS A C 1
ATOM 1722 O O . LYS A 1 208 ? 8.064 -20.357 -9.964 1.00 43.75 208 LYS A O 1
ATOM 1727 N N . ILE A 1 209 ? 8.606 -18.333 -10.763 1.00 41.62 209 ILE A N 1
ATOM 1728 C CA . ILE A 1 209 ? 9.445 -17.936 -9.607 1.00 41.62 209 ILE A CA 1
ATOM 1729 C C . ILE A 1 209 ? 8.628 -17.698 -8.309 1.00 41.62 209 ILE A C 1
ATOM 1731 O O . ILE A 1 209 ? 9.193 -17.591 -7.230 1.00 41.62 209 ILE A O 1
ATOM 1735 N N . ILE A 1 210 ? 7.290 -17.730 -8.349 1.00 43.06 210 ILE A N 1
ATOM 1736 C CA . ILE A 1 210 ? 6.437 -17.421 -7.177 1.00 43.06 210 ILE A CA 1
ATOM 1737 C C . ILE A 1 210 ? 5.997 -18.675 -6.380 1.00 43.06 210 ILE A C 1
ATOM 1739 O O . ILE A 1 210 ? 5.360 -18.556 -5.340 1.00 43.06 210 ILE A O 1
ATOM 1743 N N . ARG A 1 211 ? 6.337 -19.905 -6.806 1.00 35.97 211 ARG A N 1
ATOM 1744 C CA . ARG A 1 211 ? 5.884 -21.141 -6.114 1.00 35.97 211 ARG A CA 1
ATOM 1745 C C . ARG A 1 211 ? 6.908 -21.834 -5.205 1.00 35.97 211 ARG A C 1
ATOM 1747 O O . ARG A 1 211 ? 6.560 -22.857 -4.629 1.00 35.97 211 ARG A O 1
ATOM 1754 N N . GLN A 1 212 ? 8.132 -21.326 -5.048 1.00 32.62 212 GLN A N 1
ATOM 1755 C CA . GLN A 1 212 ? 9.183 -22.025 -4.277 1.00 32.62 212 GLN A CA 1
ATOM 1756 C C . GLN A 1 212 ? 9.583 -21.379 -2.942 1.00 32.62 212 GLN A C 1
ATOM 1758 O O . GLN A 1 212 ? 10.564 -21.797 -2.341 1.00 32.62 212 GLN A O 1
ATOM 1763 N N . ILE A 1 213 ? 8.790 -20.438 -2.426 1.00 37.94 213 ILE A N 1
ATOM 1764 C CA . ILE A 1 213 ? 8.863 -20.035 -1.009 1.00 37.94 213 ILE A CA 1
ATOM 1765 C C . ILE A 1 213 ? 7.490 -20.201 -0.345 1.00 37.94 213 ILE A C 1
ATOM 1767 O O . ILE A 1 213 ? 7.108 -19.454 0.546 1.00 37.94 213 ILE A O 1
ATOM 1771 N N . ALA A 1 214 ? 6.721 -21.199 -0.789 1.00 30.69 214 ALA A N 1
ATOM 1772 C CA . ALA A 1 214 ? 5.790 -21.827 0.133 1.00 30.69 214 ALA A CA 1
ATOM 1773 C C . ALA A 1 214 ? 6.662 -22.538 1.183 1.00 30.69 214 ALA A C 1
ATOM 1775 O O . ALA A 1 214 ? 7.543 -23.308 0.777 1.00 30.69 214 ALA A O 1
ATOM 1776 N N . PRO A 1 215 ? 6.490 -22.291 2.495 1.00 35.31 215 PRO A N 1
ATOM 1777 C CA . PRO A 1 215 ? 7.100 -23.165 3.482 1.00 35.31 215 PRO A CA 1
ATOM 1778 C C . PRO A 1 215 ? 6.666 -24.591 3.150 1.00 35.31 215 PRO A C 1
ATOM 1780 O O . PRO A 1 215 ? 5.525 -24.816 2.743 1.00 35.31 215 PRO A O 1
ATOM 1783 N N . ALA A 1 216 ? 7.587 -25.541 3.276 1.00 38.97 216 ALA A N 1
ATOM 1784 C CA . ALA A 1 216 ? 7.259 -26.953 3.229 1.00 38.97 216 ALA A CA 1
ATOM 1785 C C . ALA A 1 216 ? 6.262 -27.251 4.361 1.00 38.97 216 ALA A C 1
ATOM 1787 O O . ALA A 1 216 ? 6.641 -27.561 5.486 1.00 38.97 216 ALA A O 1
ATOM 1788 N N . THR A 1 217 ? 4.971 -27.089 4.091 1.00 40.84 217 THR A N 1
ATOM 1789 C CA . THR A 1 217 ? 3.897 -27.569 4.944 1.00 40.84 217 THR A CA 1
ATOM 1790 C C . THR A 1 217 ? 3.663 -29.030 4.598 1.00 40.84 217 THR A C 1
ATOM 1792 O O . THR A 1 217 ? 2.962 -29.362 3.645 1.00 40.84 217 THR A O 1
ATOM 1795 N N . GLY A 1 218 ? 4.269 -29.908 5.396 1.00 38.50 218 GLY A N 1
ATOM 1796 C CA . GLY A 1 218 ? 3.856 -31.303 5.517 1.00 38.50 218 GLY A CA 1
ATOM 1797 C C . GLY A 1 218 ? 5.005 -32.278 5.765 1.00 38.50 218 GLY A C 1
ATOM 1798 O O . GLY A 1 218 ? 5.897 -32.374 4.932 1.00 38.50 218 GLY A O 1
ATOM 1799 N N . ALA A 1 219 ? 4.865 -33.050 6.853 1.00 38.75 219 ALA A N 1
ATOM 1800 C CA . ALA A 1 219 ? 5.731 -34.116 7.388 1.00 38.75 219 ALA A CA 1
ATOM 1801 C C . ALA A 1 219 ? 6.857 -33.583 8.305 1.00 38.75 219 ALA A C 1
ATOM 1803 O O . ALA A 1 219 ? 7.782 -32.942 7.834 1.00 38.75 219 ALA A O 1
ATOM 1804 N N . ASP A 1 220 ? 6.817 -33.702 9.636 1.00 37.34 220 ASP A N 1
ATOM 1805 C CA . ASP A 1 220 ? 6.375 -34.847 10.436 1.00 37.34 220 ASP A CA 1
ATOM 1806 C C . ASP A 1 220 ? 5.658 -34.436 11.738 1.00 37.34 220 ASP A C 1
ATOM 1808 O O . ASP A 1 220 ? 6.203 -33.735 12.588 1.00 37.34 220 ASP A O 1
ATOM 1812 N N . SER A 1 221 ? 4.445 -34.952 11.938 1.00 34.25 221 SER A N 1
ATOM 1813 C CA . SER A 1 221 ? 3.922 -35.261 13.274 1.00 34.25 221 SER A CA 1
ATOM 1814 C C . SER A 1 221 ? 3.807 -36.777 13.354 1.00 34.25 221 SER A C 1
ATOM 1816 O O . SER A 1 221 ? 2.919 -37.338 12.708 1.00 34.25 221 SER A O 1
ATOM 1818 N N . PRO A 1 222 ? 4.682 -37.472 14.099 1.00 37.19 222 PRO A N 1
ATOM 1819 C CA . PRO A 1 222 ? 4.450 -38.866 14.396 1.00 37.19 222 PRO A CA 1
ATOM 1820 C C . PRO A 1 222 ? 3.393 -38.938 15.495 1.00 37.19 222 PRO A C 1
ATOM 1822 O O . PRO A 1 222 ? 3.624 -38.581 16.646 1.00 37.19 222 PRO A O 1
ATOM 1825 N N . SER A 1 223 ? 2.216 -39.417 15.114 1.00 43.06 223 SER A N 1
ATOM 1826 C CA . SER A 1 223 ? 1.249 -39.988 16.038 1.00 43.06 223 SER A CA 1
ATOM 1827 C C . SER A 1 223 ? 1.895 -41.154 16.792 1.00 43.06 223 SER A C 1
ATOM 1829 O O . SER A 1 223 ? 2.134 -42.204 16.186 1.00 43.06 223 SER A O 1
ATOM 1831 N N . ARG A 1 224 ? 2.163 -40.966 18.087 1.00 39.91 224 ARG A N 1
ATOM 1832 C CA . ARG A 1 224 ? 2.124 -41.981 19.149 1.00 39.91 224 ARG A CA 1
ATOM 1833 C C . ARG A 1 224 ? 2.135 -41.313 20.515 1.00 39.91 224 ARG A C 1
ATOM 1835 O O . ARG A 1 224 ? 2.969 -40.406 20.706 1.00 39.91 224 ARG A O 1
#

Radius of gyration: 22.34 Å; chains: 1; bounding box: 43×75×60 Å

Foldseek 3Di:
DDDDDDDPDPQDPVNVCVVVVVVVVVVVVPPPPPPALDAALCLLQPQDPVLLVLLVVLLLLLVPCVLVVLLLVLLVQLLVLLLVVVVDDPPDDDPVVVVVSVVSNVVSLVSNVVSLVSNLVSLVSQLVSLVCQLPDPDDDSSNVSSVVSNVLSVLLNVLSVVVSVCSNVPPPCPDPPPDPSNVVNVVSSVSSVVSSVVSCVSNVHPPPPSPPPPPPPDDDDDDD

Secondary structure (DSSP, 8-state):
------------HHHHHHHHHHHHHHHHS---TTS-----HHHHHHS-HHHHHHHHHHHHHHH-HHHHHHHHHHHHHHHHHHHHHHHS-TTS--HHHHHHHHHHHHHHHHHHHHHHHHHHHHHHHHHHHHHHHHHSS--HHHHHHHHHHHHHHHHHHHHHHHHHHHHHT-SS-TTTT--HHHHHHHHHHHHHHHHHHHHHHHHT--TTTTSS-S----------